Protein AF-A0A3D1R891-F1 (afdb_monomer_lite)

pLDDT: mean 90.17, std 15.43, range [28.42, 98.81]

Sequence (325 aa):
MQDAIALALAATLLTGAPARTARSGSVEAAETWLASLCQTYSTDPEIPWALGHGIETLGPKLRASDGRLAIDVMVSDFVERKGVGAQALFRFPPKRANIPVDPHSNHTVMKLLRSQVPTMRSFETKDGPLALAQLVDSVKRDFRFAPSDDFWREHAWTLLALASSTREDEASWQNRFGETVDLAQVLDATVAHLSDQHRFLETALADGVALVPKRKQFIWSHPCGGLHLVQAAFAWMDQPRFRERHLAEAKKQVEVLFYRLDIETRAYDQALDAAPEYALQLNVQRLKFYGHWLETAMNLQGLGLWEPTPERLASIAKARELIAK

Structure (mmCIF, N/CA/C/O backbone):
data_AF-A0A3D1R891-F1
#
_entry.id   AF-A0A3D1R891-F1
#
loop_
_atom_site.group_PDB
_atom_site.id
_atom_site.type_symbol
_atom_site.label_atom_id
_atom_site.label_alt_id
_atom_site.label_comp_id
_atom_site.label_asym_id
_atom_site.label_entity_id
_atom_site.label_seq_id
_atom_site.pdbx_PDB_ins_code
_atom_site.Cartn_x
_atom_site.Cartn_y
_atom_site.Cartn_z
_atom_site.occupancy
_atom_site.B_iso_or_equiv
_atom_site.auth_seq_id
_atom_site.auth_comp_id
_atom_site.auth_asym_id
_atom_site.auth_atom_id
_atom_site.pdbx_PDB_model_num
ATOM 1 N N . MET A 1 1 ? -6.737 -2.889 -6.426 1.00 40.66 1 MET A N 1
ATOM 2 C CA . MET A 1 1 ? -7.020 -3.511 -7.756 1.00 40.66 1 MET A CA 1
ATOM 3 C C . MET A 1 1 ? -6.411 -4.919 -7.955 1.00 40.66 1 MET A C 1
ATOM 5 O O . MET A 1 1 ? -7.018 -5.718 -8.658 1.00 40.66 1 MET A O 1
ATOM 9 N N . GLN A 1 2 ? -5.272 -5.282 -7.330 1.00 36.12 2 GLN A N 1
ATOM 10 C CA . GLN A 1 2 ? -4.578 -6.586 -7.521 1.00 36.12 2 GLN A CA 1
ATOM 11 C C . GLN A 1 2 ? -5.364 -7.859 -7.175 1.00 36.12 2 GLN A C 1
ATOM 13 O O . GLN A 1 2 ? -5.028 -8.967 -7.594 1.00 36.12 2 GLN A O 1
ATOM 18 N N . ASP A 1 3 ? -6.423 -7.680 -6.419 1.00 42.34 3 ASP A N 1
ATOM 19 C CA . ASP A 1 3 ? -7.062 -8.736 -5.663 1.00 42.34 3 ASP A CA 1
ATOM 20 C C . ASP A 1 3 ? -8.516 -8.896 -6.086 1.00 42.34 3 ASP A C 1
ATOM 22 O O . ASP A 1 3 ? -8.990 -10.015 -6.161 1.00 42.34 3 ASP A O 1
ATOM 26 N N . ALA A 1 4 ? -9.163 -7.820 -6.549 1.00 36.28 4 ALA A N 1
ATOM 27 C CA . ALA A 1 4 ? -10.379 -7.890 -7.363 1.00 36.28 4 ALA A CA 1
ATOM 28 C C . ALA A 1 4 ? -10.125 -8.588 -8.717 1.00 36.28 4 ALA A C 1
ATOM 30 O O . ALA A 1 4 ? -10.992 -9.291 -9.222 1.00 36.28 4 ALA A O 1
ATOM 31 N N . ILE A 1 5 ? -8.910 -8.466 -9.264 1.00 39.03 5 ILE A N 1
ATOM 32 C CA . ILE A 1 5 ? -8.455 -9.187 -10.463 1.00 39.03 5 ILE A CA 1
ATOM 33 C C . ILE A 1 5 ? -8.110 -10.651 -10.141 1.00 39.03 5 ILE A C 1
ATOM 35 O O . ILE A 1 5 ? -8.459 -11.549 -10.906 1.00 39.03 5 ILE A O 1
ATOM 39 N N . ALA A 1 6 ? -7.472 -10.922 -8.994 1.00 39.34 6 ALA A N 1
ATOM 40 C CA . ALA A 1 6 ? -7.284 -12.293 -8.514 1.00 39.34 6 ALA A CA 1
ATOM 41 C C . ALA A 1 6 ? -8.628 -12.962 -8.172 1.00 39.34 6 ALA A C 1
ATOM 43 O O . ALA A 1 6 ? -8.766 -14.158 -8.399 1.00 39.34 6 ALA A O 1
ATOM 44 N N . LEU A 1 7 ? -9.622 -12.199 -7.703 1.00 39.84 7 LEU A N 1
ATOM 45 C CA . LEU A 1 7 ? -10.996 -12.652 -7.488 1.00 39.84 7 LEU A CA 1
ATOM 46 C C . LEU A 1 7 ? -11.707 -12.931 -8.808 1.00 39.84 7 LEU A C 1
ATOM 48 O O . LEU A 1 7 ? -12.349 -13.967 -8.941 1.00 39.84 7 LEU A O 1
ATOM 52 N N . ALA A 1 8 ? -11.531 -12.053 -9.798 1.00 39.75 8 ALA A N 1
ATOM 53 C CA . ALA A 1 8 ? -12.065 -12.262 -11.130 1.00 39.75 8 ALA A CA 1
ATOM 54 C C . ALA A 1 8 ? -11.533 -13.543 -11.763 1.00 39.75 8 ALA A C 1
ATOM 56 O O . ALA A 1 8 ? -12.317 -14.334 -12.267 1.00 39.75 8 ALA A O 1
ATOM 57 N N . LEU A 1 9 ? -10.227 -13.792 -11.670 1.00 38.47 9 LEU A N 1
ATOM 58 C CA . LEU A 1 9 ? -9.596 -14.994 -12.214 1.00 38.47 9 LEU A CA 1
ATOM 59 C C . LEU A 1 9 ? -9.851 -16.250 -11.369 1.00 38.47 9 LEU A C 1
ATOM 61 O O . LEU A 1 9 ? -10.065 -17.315 -11.943 1.00 38.47 9 LEU A O 1
ATOM 65 N N . ALA A 1 10 ? -9.892 -16.152 -10.035 1.00 38.41 10 ALA A N 1
ATOM 66 C CA . ALA A 1 10 ? -10.271 -17.267 -9.165 1.00 38.41 10 ALA A CA 1
ATOM 67 C C . ALA A 1 10 ? -11.724 -17.695 -9.406 1.00 38.41 10 ALA A C 1
ATOM 69 O O . ALA A 1 10 ? -12.000 -18.888 -9.460 1.00 38.41 10 ALA A O 1
ATOM 70 N N . ALA A 1 11 ? -12.638 -16.752 -9.634 1.00 35.69 11 ALA A N 1
ATOM 71 C CA . ALA A 1 11 ? -14.018 -17.061 -9.976 1.00 35.69 11 ALA A CA 1
ATOM 72 C C . ALA A 1 11 ? -14.168 -17.655 -11.386 1.00 35.69 11 ALA A C 1
ATOM 74 O O . ALA A 1 11 ? -14.936 -18.600 -11.550 1.00 35.69 11 ALA A O 1
ATOM 75 N N . THR A 1 12 ? -13.402 -17.214 -12.395 1.00 36.94 12 THR A N 1
ATOM 76 C CA . THR A 1 12 ? -13.380 -17.894 -13.709 1.00 36.94 12 THR A CA 1
ATOM 77 C C . THR A 1 12 ? -12.837 -19.324 -13.598 1.00 36.94 12 THR A C 1
ATOM 79 O O . THR A 1 12 ? -13.355 -20.231 -14.243 1.00 36.94 12 THR A O 1
ATOM 82 N N . LEU A 1 13 ? -11.830 -19.546 -12.744 1.00 35.31 13 LEU A N 1
ATOM 83 C CA . LEU A 1 13 ? -11.245 -20.868 -12.488 1.00 35.31 13 LEU A CA 1
ATOM 84 C C . LEU A 1 13 ? -12.161 -21.783 -11.652 1.00 35.31 13 LEU A C 1
ATOM 86 O O . LEU A 1 13 ? -12.137 -22.994 -11.848 1.00 35.31 13 LEU A O 1
ATOM 90 N N . LEU A 1 14 ? -12.982 -21.226 -10.752 1.00 33.38 14 LEU A N 1
ATOM 91 C CA . LEU A 1 14 ? -13.905 -21.976 -9.884 1.00 33.38 14 LEU A CA 1
ATOM 92 C C . LEU A 1 14 ? -15.274 -22.248 -10.528 1.00 33.38 14 LEU A C 1
ATOM 94 O O . LEU A 1 14 ? -15.913 -23.240 -10.189 1.00 33.38 14 LEU A O 1
ATOM 98 N N . THR A 1 15 ? -15.735 -21.403 -11.455 1.00 34.66 15 THR A N 1
ATOM 99 C CA . THR A 1 15 ? -17.059 -21.550 -12.098 1.00 34.66 15 THR A CA 1
ATOM 100 C C . THR A 1 15 ? -17.041 -22.400 -13.369 1.00 34.66 15 THR A C 1
ATOM 102 O O . THR A 1 15 ? -18.101 -22.666 -13.934 1.00 34.66 15 THR A O 1
ATOM 105 N N . GLY A 1 16 ? -15.863 -22.821 -13.850 1.00 28.42 16 GLY A N 1
ATOM 106 C CA . GLY A 1 16 ? -15.737 -23.575 -15.104 1.00 28.42 16 GLY A CA 1
ATOM 107 C C . GLY A 1 16 ? -16.254 -22.810 -16.329 1.00 28.42 16 GLY A C 1
ATOM 108 O O . GLY A 1 16 ? -16.501 -23.413 -17.375 1.00 28.42 16 GLY A O 1
ATOM 109 N N . ALA A 1 17 ? -16.443 -21.491 -16.210 1.00 34.78 17 ALA A N 1
ATOM 110 C CA . ALA A 1 17 ? -16.888 -20.663 -17.312 1.00 34.78 17 ALA A CA 1
ATOM 111 C C . ALA A 1 17 ? -15.802 -20.689 -18.398 1.00 34.78 17 ALA A C 1
ATOM 113 O O . ALA A 1 17 ? -14.635 -20.420 -18.095 1.00 34.78 17 ALA A O 1
ATOM 114 N N . PRO A 1 18 ? -16.140 -21.019 -19.659 1.00 35.53 18 PRO A N 1
ATOM 115 C CA . PRO A 1 18 ? -15.151 -21.056 -20.719 1.00 35.53 18 PRO A CA 1
ATOM 116 C C . PRO A 1 18 ? -14.498 -19.682 -20.802 1.00 35.53 18 PRO A C 1
ATOM 118 O O . PRO A 1 18 ? -15.196 -18.671 -20.934 1.00 35.53 18 PRO A O 1
ATOM 121 N N . ALA A 1 19 ? -13.166 -19.654 -20.714 1.00 39.09 19 ALA A N 1
ATOM 122 C CA . ALA A 1 19 ? -12.374 -18.483 -21.038 1.00 39.09 19 ALA A CA 1
ATOM 123 C C . ALA A 1 19 ? -12.770 -18.064 -22.456 1.00 39.09 19 ALA A C 1
ATOM 125 O O . ALA A 1 19 ? -12.339 -18.661 -23.444 1.00 39.09 19 ALA A O 1
ATOM 126 N N . ARG A 1 20 ? -13.682 -17.092 -22.571 1.00 42.94 20 ARG A N 1
ATOM 127 C CA . ARG A 1 20 ? -14.000 -16.492 -23.859 1.00 42.94 20 ARG A CA 1
ATOM 128 C C . ARG A 1 20 ? -12.688 -15.901 -24.334 1.00 42.94 20 ARG A C 1
ATOM 130 O O . ARG A 1 20 ? -12.154 -15.013 -23.680 1.00 42.94 20 ARG A O 1
ATOM 137 N N . THR A 1 21 ? -12.175 -16.443 -25.435 1.00 41.31 21 THR A N 1
ATOM 138 C CA . THR A 1 21 ? -11.049 -15.892 -26.187 1.00 41.31 21 THR A CA 1
ATOM 139 C C . THR A 1 21 ? -11.176 -14.378 -26.174 1.00 41.31 21 THR A C 1
ATOM 141 O O . THR A 1 21 ? -12.184 -13.864 -26.676 1.00 41.31 21 THR A O 1
ATOM 144 N N . ALA A 1 22 ? -10.212 -13.687 -25.564 1.00 41.53 22 ALA A N 1
ATOM 145 C CA . ALA A 1 22 ? -10.096 -12.248 -25.687 1.00 41.53 22 ALA A CA 1
ATOM 146 C C . ALA A 1 22 ? -10.021 -11.962 -27.189 1.00 41.53 22 ALA A C 1
ATOM 148 O O . ALA A 1 22 ? -9.016 -12.223 -27.848 1.00 41.53 22 ALA A O 1
ATOM 149 N N . ARG A 1 23 ? -11.152 -11.549 -27.770 1.00 48.66 23 ARG A N 1
ATOM 150 C CA . ARG A 1 23 ? -11.156 -10.986 -29.115 1.00 48.66 23 ARG A CA 1
ATOM 151 C C . ARG A 1 23 ? -10.229 -9.785 -29.040 1.00 48.66 23 ARG A C 1
ATOM 153 O O . ARG A 1 23 ? -10.287 -9.056 -28.057 1.00 48.66 23 ARG A O 1
ATOM 160 N N . SER A 1 24 ? -9.402 -9.618 -30.063 1.00 46.09 24 SER A N 1
ATOM 161 C CA . SER A 1 24 ? -8.498 -8.494 -30.311 1.00 46.09 24 SER A CA 1
ATOM 162 C C . SER A 1 24 ? -9.217 -7.133 -30.231 1.00 46.09 24 SER A C 1
ATOM 164 O O . SER A 1 24 ? -9.514 -6.513 -31.252 1.00 46.09 24 SER A O 1
ATOM 166 N N . GLY A 1 25 ? -9.582 -6.711 -29.026 1.00 56.31 25 GLY A N 1
ATOM 167 C CA . GLY A 1 25 ? -10.218 -5.440 -28.724 1.00 56.31 25 GLY A CA 1
ATOM 168 C C . GLY A 1 25 ? -9.164 -4.381 -28.434 1.00 56.31 25 GLY A C 1
ATOM 169 O O . GLY A 1 25 ? -8.035 -4.696 -28.065 1.00 56.31 25 GLY A O 1
ATOM 170 N N . SER A 1 26 ? -9.531 -3.117 -28.618 1.00 79.25 26 SER A N 1
ATOM 171 C CA . SER A 1 26 ? -8.728 -1.979 -28.172 1.00 79.25 26 SER A CA 1
ATOM 172 C C . SER A 1 26 ? -8.417 -2.072 -26.668 1.00 79.25 26 SER A C 1
ATOM 174 O O . SER A 1 26 ? -9.134 -2.741 -25.921 1.00 79.25 26 SER A O 1
ATOM 176 N N . VAL A 1 27 ? -7.390 -1.346 -26.206 1.00 77.56 27 VAL A N 1
ATOM 177 C CA . VAL A 1 27 ? -7.089 -1.166 -24.767 1.00 77.56 27 VAL A CA 1
ATOM 178 C C . VAL A 1 27 ? -8.353 -0.801 -23.982 1.00 77.56 27 VAL A C 1
ATOM 180 O O . VAL A 1 27 ? -8.615 -1.370 -22.931 1.00 77.56 27 VAL A O 1
ATOM 183 N N . GLU A 1 28 ? -9.192 0.065 -24.547 1.00 80.12 28 GLU A N 1
ATOM 184 C CA . GLU A 1 28 ? -10.475 0.480 -23.973 1.00 80.12 28 GLU A CA 1
ATOM 185 C C . GLU A 1 28 ? -11.450 -0.690 -23.735 1.00 80.12 28 GLU A C 1
ATOM 187 O O . GLU A 1 28 ? -12.119 -0.749 -22.702 1.00 80.12 28 GLU A O 1
ATOM 192 N N . ALA A 1 29 ? -11.523 -1.656 -24.657 1.00 81.75 29 ALA A N 1
ATOM 193 C CA . ALA A 1 29 ? -12.385 -2.826 -24.501 1.00 81.75 29 ALA A CA 1
ATOM 194 C C . ALA A 1 29 ? -11.886 -3.751 -23.380 1.00 81.75 29 ALA A C 1
ATOM 196 O O . ALA A 1 29 ? -12.689 -4.256 -22.591 1.00 81.75 29 ALA A O 1
ATOM 197 N N . ALA A 1 30 ? -10.568 -3.945 -23.284 1.00 81.50 30 ALA A N 1
ATOM 198 C CA . ALA A 1 30 ? -9.955 -4.714 -22.206 1.00 81.50 30 ALA A CA 1
ATOM 199 C C . ALA A 1 30 ? -10.143 -4.026 -20.845 1.00 81.50 30 ALA A C 1
ATOM 201 O O . ALA A 1 30 ? -10.527 -4.680 -19.878 1.00 81.50 30 ALA A O 1
ATOM 202 N N . GLU A 1 31 ? -9.958 -2.706 -20.779 1.00 80.56 31 GLU A N 1
ATOM 203 C CA . GLU A 1 31 ? -10.209 -1.908 -19.575 1.00 80.56 31 GLU A CA 1
ATOM 204 C C . GLU A 1 31 ? -11.671 -1.992 -19.136 1.00 80.56 31 GLU A C 1
ATOM 206 O O . GLU A 1 31 ? -11.944 -2.244 -17.964 1.00 80.56 31 GLU A O 1
ATOM 211 N N . THR A 1 32 ? -12.615 -1.865 -20.073 1.00 83.25 32 THR A N 1
ATOM 212 C CA . THR A 1 32 ? -14.054 -2.005 -19.797 1.00 83.25 32 THR A CA 1
ATOM 213 C C . THR A 1 32 ? -14.378 -3.390 -19.240 1.00 83.25 32 THR A C 1
ATOM 215 O O . THR A 1 32 ? -15.115 -3.526 -18.260 1.00 83.25 32 THR A O 1
ATOM 218 N N . TRP A 1 33 ? -13.806 -4.440 -19.831 1.00 84.81 33 TRP A N 1
ATOM 219 C CA . TRP A 1 33 ? -14.005 -5.805 -19.361 1.00 84.81 33 TRP A CA 1
ATOM 220 C C . TRP A 1 33 ? -13.400 -6.030 -17.969 1.00 84.81 33 TRP A C 1
ATOM 222 O O . TRP A 1 33 ? -14.102 -6.512 -17.078 1.00 84.81 33 TRP A O 1
ATOM 232 N N . LEU A 1 34 ? -12.151 -5.616 -17.737 1.00 81.69 34 LEU A N 1
ATOM 233 C CA . LEU A 1 34 ? -11.503 -5.691 -16.423 1.00 81.69 34 LEU A CA 1
ATOM 234 C C . LEU A 1 34 ? -12.274 -4.898 -15.363 1.00 81.69 34 LEU A C 1
ATOM 236 O O . LEU A 1 34 ? -12.462 -5.390 -14.252 1.00 81.69 34 LEU A O 1
ATOM 240 N N . ALA A 1 35 ? -12.779 -3.711 -15.704 1.00 82.94 35 ALA A N 1
ATOM 241 C CA . ALA A 1 35 ? -13.625 -2.919 -14.820 1.00 82.94 35 ALA A CA 1
ATOM 242 C C . ALA A 1 35 ? -14.913 -3.669 -14.452 1.00 82.94 35 ALA A C 1
ATOM 244 O O . ALA A 1 35 ? -15.274 -3.714 -13.276 1.00 82.94 35 ALA A O 1
ATOM 245 N N . SER A 1 36 ? -15.566 -4.325 -15.420 1.00 86.06 36 SER A N 1
ATOM 246 C CA . SER A 1 36 ? -16.777 -5.120 -15.165 1.00 86.06 36 SER A CA 1
ATOM 247 C C . SER A 1 36 ? -16.517 -6.314 -14.241 1.00 86.06 36 SER A C 1
ATOM 249 O O . SER A 1 36 ? -17.325 -6.609 -13.357 1.00 86.06 36 SER A O 1
ATOM 251 N N . LEU A 1 37 ? -15.361 -6.967 -14.393 1.00 84.94 37 LEU A N 1
ATOM 252 C CA . LEU A 1 37 ? -14.931 -8.050 -13.518 1.00 84.94 37 LEU A CA 1
ATOM 253 C C . LEU A 1 37 ? -14.674 -7.525 -12.104 1.00 84.94 37 LEU A C 1
ATOM 255 O O . LEU A 1 37 ? -15.241 -8.044 -11.145 1.00 84.94 37 LEU A O 1
ATOM 259 N N . CYS A 1 38 ? -13.884 -6.457 -11.973 1.00 84.44 38 CYS A N 1
ATOM 260 C CA . CYS A 1 38 ? -13.636 -5.809 -10.691 1.00 84.44 38 CYS A CA 1
ATOM 261 C C . CYS A 1 38 ? -14.948 -5.416 -10.008 1.00 84.44 38 CYS A C 1
ATOM 263 O O . CYS A 1 38 ? -15.118 -5.710 -8.830 1.00 84.44 38 CYS A O 1
ATOM 265 N N . GLN A 1 39 ? -15.899 -4.817 -10.725 1.00 85.88 39 GLN A N 1
ATOM 266 C CA . GLN A 1 39 ? -17.198 -4.441 -10.169 1.00 85.88 39 GLN A CA 1
ATOM 267 C C . GLN A 1 39 ? -18.011 -5.658 -9.721 1.00 85.88 39 GLN A C 1
ATOM 269 O O . GLN A 1 39 ? -18.539 -5.660 -8.615 1.00 85.88 39 GLN A O 1
ATOM 274 N N . THR A 1 40 ? -18.087 -6.703 -10.544 1.00 86.75 40 THR A N 1
ATOM 275 C CA . THR A 1 40 ? -18.846 -7.919 -10.215 1.00 86.75 40 THR A CA 1
ATOM 276 C C . THR A 1 40 ? -18.307 -8.559 -8.940 1.00 86.75 40 THR A C 1
ATOM 278 O O . THR A 1 40 ? -19.052 -8.823 -8.001 1.00 86.75 40 THR A O 1
ATOM 281 N N . TYR A 1 41 ? -16.993 -8.750 -8.873 1.00 86.56 41 TYR A N 1
ATOM 282 C CA . TYR A 1 41 ? -16.370 -9.533 -7.813 1.00 86.56 41 TYR A CA 1
ATOM 283 C C . TYR A 1 41 ? -16.058 -8.729 -6.549 1.00 86.56 41 TYR A C 1
ATOM 285 O O . TYR A 1 41 ? -15.998 -9.290 -5.461 1.00 86.56 41 TYR A O 1
ATOM 293 N N . SER A 1 42 ? -15.928 -7.406 -6.641 1.00 92.12 42 SER A N 1
ATOM 294 C CA . SER A 1 42 ? -15.714 -6.552 -5.464 1.00 92.12 42 SER A CA 1
ATOM 295 C C . SER A 1 42 ? -16.991 -6.195 -4.699 1.00 92.12 42 SER A C 1
ATOM 297 O O . SER A 1 42 ? -16.949 -5.325 -3.833 1.00 92.12 42 SER A O 1
ATOM 299 N N . THR A 1 43 ? -18.115 -6.852 -4.998 1.00 94.75 43 THR A N 1
ATOM 300 C CA . THR A 1 43 ? -19.398 -6.641 -4.307 1.00 94.75 43 THR A CA 1
ATOM 301 C C . THR A 1 43 ? -19.866 -7.856 -3.509 1.00 94.75 43 THR A C 1
ATOM 303 O O . THR A 1 43 ? -20.902 -7.776 -2.861 1.00 94.75 43 THR A O 1
ATOM 306 N N . ASP A 1 44 ? -19.121 -8.961 -3.494 1.00 94.38 44 ASP A N 1
ATOM 307 C CA . ASP A 1 44 ? -19.497 -10.153 -2.728 1.00 94.38 44 ASP A CA 1
ATOM 308 C C . ASP A 1 44 ? -19.359 -9.912 -1.205 1.00 94.38 44 ASP A C 1
ATOM 310 O O . ASP A 1 44 ? -18.237 -9.704 -0.727 1.00 94.38 44 ASP A O 1
ATOM 314 N N . PRO A 1 45 ? -20.462 -9.934 -0.424 1.00 95.75 45 PRO A N 1
ATOM 315 C CA . PRO A 1 45 ? -20.418 -9.686 1.014 1.00 95.75 45 PRO A CA 1
ATOM 316 C C . PRO A 1 45 ? -19.673 -10.770 1.801 1.00 95.75 45 PRO A C 1
ATOM 318 O O . PRO A 1 45 ? -19.242 -10.511 2.924 1.00 95.75 45 PRO A O 1
ATOM 321 N N . GLU A 1 46 ? -19.483 -11.962 1.233 1.00 93.56 46 GLU A N 1
ATOM 322 C CA . GLU A 1 46 ? -18.762 -13.053 1.891 1.00 93.56 46 GLU A CA 1
ATOM 323 C C . GLU A 1 46 ? -17.239 -12.905 1.767 1.00 93.56 46 GLU A C 1
ATOM 325 O O . GLU A 1 46 ? -16.492 -13.579 2.480 1.00 93.56 46 GLU A O 1
ATOM 330 N N . ILE A 1 47 ? -16.762 -11.997 0.906 1.00 91.56 47 ILE A N 1
ATOM 331 C CA . ILE A 1 47 ? -15.342 -11.808 0.597 1.00 91.56 47 ILE A CA 1
ATOM 332 C C . ILE A 1 47 ? -14.911 -10.376 0.972 1.00 91.56 47 ILE A C 1
ATOM 334 O O . ILE A 1 47 ? -14.703 -9.521 0.104 1.00 91.56 47 ILE A O 1
ATOM 338 N N . PRO A 1 48 ? -14.709 -10.076 2.270 1.00 91.56 48 PRO A N 1
ATOM 339 C CA . PRO A 1 48 ? -14.442 -8.714 2.750 1.00 91.56 48 PRO A CA 1
ATOM 340 C C . PRO A 1 48 ? -13.160 -8.118 2.177 1.00 91.56 48 PRO A C 1
ATOM 342 O O . PRO A 1 48 ? -13.076 -6.920 1.922 1.00 91.56 48 PRO A O 1
ATOM 345 N N . TRP A 1 49 ? -12.159 -8.950 1.909 1.00 88.81 49 TRP A N 1
ATOM 346 C CA . TRP A 1 49 ? -10.946 -8.505 1.246 1.00 88.81 49 TRP A CA 1
ATOM 347 C C . TRP A 1 49 ? -11.224 -7.919 -0.149 1.00 88.81 49 TRP A C 1
ATOM 349 O O . TRP A 1 49 ? -10.660 -6.876 -0.501 1.00 88.81 49 TRP A O 1
ATOM 359 N N . ALA A 1 50 ? -12.127 -8.541 -0.916 1.00 90.25 50 ALA A N 1
ATOM 360 C CA . ALA A 1 50 ? -12.540 -8.056 -2.229 1.00 90.25 50 ALA A CA 1
ATOM 361 C C . ALA A 1 50 ? -13.381 -6.785 -2.123 1.00 90.25 50 ALA A C 1
ATOM 363 O O . ALA A 1 50 ? -13.114 -5.837 -2.863 1.00 90.25 50 ALA A O 1
ATOM 364 N N . LEU A 1 51 ? -14.309 -6.730 -1.159 1.00 93.69 51 LEU A N 1
ATOM 365 C CA . LEU A 1 51 ? -15.053 -5.510 -0.829 1.00 93.69 51 LEU A CA 1
ATOM 366 C C . LEU A 1 51 ? -14.100 -4.346 -0.558 1.00 93.69 51 LEU A C 1
ATOM 368 O O . LEU A 1 51 ? -14.267 -3.271 -1.126 1.00 93.69 51 LEU A O 1
ATOM 372 N N . GLY A 1 52 ? -13.048 -4.569 0.235 1.00 91.75 52 GLY A N 1
ATOM 373 C CA . GLY A 1 52 ? -12.057 -3.541 0.547 1.00 91.75 52 GLY A CA 1
ATOM 374 C C . GLY A 1 52 ? -11.353 -2.997 -0.695 1.00 91.75 52 GLY A C 1
ATOM 375 O O . GLY A 1 52 ? -11.115 -1.798 -0.795 1.00 91.75 52 GLY A O 1
ATOM 376 N N . HIS A 1 53 ? -11.027 -3.863 -1.660 1.00 87.06 53 HIS A N 1
ATOM 377 C CA . HIS A 1 53 ? -10.474 -3.424 -2.950 1.00 87.06 53 HIS A CA 1
ATOM 378 C C . HIS A 1 53 ? -11.504 -2.687 -3.809 1.00 87.06 53 HIS A C 1
ATOM 380 O O . HIS A 1 53 ? -11.146 -1.735 -4.504 1.00 87.06 53 HIS A O 1
ATOM 386 N N . GLY A 1 54 ? -12.769 -3.101 -3.750 1.00 91.62 54 GLY A N 1
ATOM 387 C CA . GLY A 1 54 ? -13.882 -2.393 -4.372 1.00 91.62 54 GLY A CA 1
ATOM 388 C C . GLY A 1 54 ? -14.040 -0.985 -3.822 1.00 91.62 54 GLY A C 1
ATOM 389 O O . GLY A 1 54 ? -14.134 -0.046 -4.597 1.00 91.62 54 GLY A O 1
ATOM 390 N N . ILE A 1 55 ? -14.009 -0.821 -2.501 1.00 93.25 55 ILE A N 1
ATOM 391 C CA . ILE A 1 55 ? -14.129 0.478 -1.828 1.00 93.25 55 ILE A CA 1
ATOM 392 C C . ILE A 1 55 ? -12.980 1.410 -2.211 1.00 93.25 55 ILE A C 1
ATOM 394 O O . ILE A 1 55 ? -13.222 2.569 -2.530 1.00 93.25 55 ILE A O 1
ATOM 398 N N . GLU A 1 56 ? -11.748 0.904 -2.249 1.00 87.56 56 GLU A N 1
ATOM 399 C CA . GLU A 1 56 ? -10.587 1.699 -2.666 1.00 87.56 56 GLU A CA 1
ATOM 400 C C . GLU A 1 56 ? -10.683 2.145 -4.137 1.00 87.56 56 GLU A C 1
ATOM 402 O O . GLU A 1 56 ? -10.226 3.228 -4.488 1.00 87.56 56 GLU A O 1
ATOM 407 N N . THR A 1 57 ? -11.312 1.335 -4.996 1.00 84.75 57 THR A N 1
ATOM 408 C CA . THR A 1 57 ? -11.407 1.602 -6.443 1.00 84.75 57 THR A CA 1
ATOM 409 C C . THR A 1 57 ? -12.646 2.426 -6.823 1.00 84.75 57 THR A C 1
ATOM 411 O O . THR A 1 57 ? -12.574 3.313 -7.666 1.00 84.75 57 THR A O 1
ATOM 414 N N . LEU A 1 58 ? -13.800 2.116 -6.229 1.00 89.25 58 LEU A N 1
ATOM 415 C CA . LEU A 1 58 ? -15.131 2.635 -6.581 1.00 89.25 58 LEU A CA 1
ATOM 416 C C . LEU A 1 58 ? -15.671 3.620 -5.527 1.00 89.25 58 LEU A C 1
ATOM 418 O O . LEU A 1 58 ? -16.736 4.214 -5.706 1.00 89.25 58 LEU A O 1
ATOM 422 N N . GLY A 1 59 ? -14.933 3.809 -4.433 1.00 90.56 59 GLY A N 1
ATOM 423 C CA . GLY A 1 59 ? -15.226 4.747 -3.360 1.00 90.56 59 GLY A CA 1
ATOM 424 C C . GLY A 1 59 ? -16.074 4.171 -2.215 1.00 90.56 59 GLY A C 1
ATOM 425 O O . GLY A 1 59 ? -16.664 3.090 -2.312 1.00 90.56 59 GLY A O 1
ATOM 426 N N . PRO A 1 60 ? -16.217 4.935 -1.114 1.00 94.06 60 PRO A N 1
ATOM 427 C CA . PRO A 1 60 ? -16.874 4.487 0.121 1.00 94.06 60 PRO A CA 1
ATOM 428 C C . PRO A 1 60 ? -18.394 4.287 -0.004 1.00 94.06 60 PRO A C 1
ATOM 430 O O . PRO A 1 60 ? -19.034 3.808 0.928 1.00 94.06 60 PRO A O 1
ATOM 433 N N . LYS A 1 61 ? -18.990 4.666 -1.142 1.00 95.94 61 LYS A N 1
ATOM 434 C CA . LYS A 1 61 ? -20.421 4.481 -1.436 1.00 95.94 61 LYS A CA 1
ATOM 435 C C . LYS A 1 61 ? -20.726 3.158 -2.145 1.00 95.94 61 LYS A C 1
ATOM 437 O O . LYS A 1 61 ? -21.893 2.912 -2.453 1.00 95.94 61 LYS A O 1
ATOM 442 N N . LEU A 1 62 ? -19.711 2.331 -2.417 1.00 95.56 62 LEU A N 1
ATOM 443 C CA . LEU A 1 62 ? -19.903 1.002 -2.989 1.00 95.56 62 LEU A CA 1
ATOM 444 C C . LEU A 1 62 ? -20.883 0.190 -2.133 1.00 95.56 62 LEU A C 1
ATOM 446 O O . LEU A 1 62 ? -20.808 0.191 -0.901 1.00 95.56 62 LEU A O 1
ATOM 450 N N . ARG A 1 63 ? -21.795 -0.516 -2.800 1.00 97.50 63 ARG A N 1
ATOM 451 C CA . ARG A 1 63 ? -22.723 -1.453 -2.168 1.00 97.50 63 ARG A CA 1
ATOM 452 C C . ARG A 1 63 ? -22.308 -2.882 -2.473 1.00 97.50 63 ARG A C 1
ATOM 454 O O . ARG A 1 63 ? -21.906 -3.167 -3.597 1.00 97.50 63 ARG A O 1
ATOM 461 N N . ALA A 1 64 ? -22.423 -3.749 -1.477 1.00 97.38 64 ALA A N 1
ATOM 462 C CA . ALA A 1 64 ? -22.335 -5.185 -1.679 1.00 97.38 64 ALA A CA 1
ATOM 463 C C . ALA A 1 64 ? -23.569 -5.695 -2.452 1.00 97.38 64 ALA A C 1
ATOM 465 O O . ALA A 1 64 ? -24.573 -4.987 -2.583 1.00 97.38 64 ALA A O 1
ATOM 466 N N . SER A 1 65 ? -23.505 -6.923 -2.962 1.00 96.75 65 SER A N 1
ATOM 467 C CA . SER A 1 65 ? -24.571 -7.550 -3.747 1.00 96.75 65 SER A CA 1
ATOM 468 C C . SER A 1 65 ? -25.857 -7.767 -2.938 1.00 96.75 65 SER A C 1
ATOM 470 O O . SER A 1 65 ? -26.939 -7.820 -3.518 1.00 96.75 65 SER A O 1
ATOM 472 N N . ASP A 1 66 ? -25.762 -7.796 -1.604 1.00 96.56 66 ASP A N 1
ATOM 473 C CA . ASP A 1 66 ? -26.899 -7.830 -0.671 1.00 96.56 66 ASP A CA 1
ATOM 474 C C . ASP A 1 66 ? -27.560 -6.451 -0.433 1.00 96.56 66 ASP A C 1
ATOM 476 O O . ASP A 1 66 ? -28.537 -6.336 0.307 1.00 96.56 66 ASP A O 1
ATOM 480 N N . GLY A 1 67 ? -27.036 -5.391 -1.057 1.00 97.44 67 GLY A N 1
ATOM 481 C CA . GLY A 1 67 ? -27.550 -4.024 -0.990 1.00 97.44 67 GLY A CA 1
ATOM 482 C C . GLY A 1 67 ? -27.000 -3.173 0.159 1.00 97.44 67 GLY A C 1
ATOM 483 O O . GLY A 1 67 ? -27.173 -1.945 0.122 1.00 97.44 67 GLY A O 1
ATOM 484 N N . ARG A 1 68 ? -26.308 -3.754 1.149 1.00 98.00 68 ARG A N 1
ATOM 485 C CA . ARG A 1 68 ? -25.648 -2.993 2.228 1.00 98.00 68 ARG A CA 1
ATOM 486 C C . ARG A 1 68 ? -24.464 -2.192 1.680 1.00 98.00 68 ARG A C 1
ATOM 488 O O . ARG A 1 68 ? -23.933 -2.488 0.611 1.00 98.00 68 ARG A O 1
ATOM 495 N N . LEU A 1 69 ? -24.038 -1.147 2.393 1.00 97.88 69 LEU A N 1
ATOM 496 C CA . LEU A 1 69 ? -22.777 -0.477 2.057 1.00 97.88 69 LEU A CA 1
ATOM 497 C C . LEU A 1 69 ? -21.619 -1.442 2.318 1.00 97.88 69 LEU A C 1
ATOM 499 O O . LEU A 1 69 ? -21.551 -2.041 3.386 1.00 97.88 69 LEU A O 1
ATOM 503 N N . ALA A 1 70 ? -20.686 -1.553 1.374 1.00 97.38 70 ALA A N 1
ATOM 504 C CA . ALA A 1 70 ? -19.550 -2.465 1.481 1.00 97.38 70 ALA A CA 1
ATOM 505 C C . ALA A 1 70 ? -18.703 -2.186 2.737 1.00 97.38 70 ALA A C 1
ATOM 507 O O . ALA A 1 70 ? -18.263 -3.118 3.403 1.00 97.38 70 ALA A O 1
ATOM 508 N N . ILE A 1 71 ? -18.530 -0.907 3.103 1.00 97.44 71 ILE A N 1
ATOM 509 C CA . ILE A 1 71 ? -17.826 -0.511 4.335 1.00 97.44 71 ILE A CA 1
ATOM 510 C C . ILE A 1 71 ? -18.544 -1.005 5.598 1.00 97.44 71 ILE A C 1
ATOM 512 O O . ILE A 1 71 ? -17.879 -1.366 6.564 1.00 97.44 71 ILE A O 1
ATOM 516 N N . ASP A 1 72 ? -19.878 -1.058 5.580 1.00 98.25 72 ASP A N 1
ATOM 517 C CA . ASP A 1 72 ? -20.662 -1.555 6.710 1.00 98.25 72 ASP A CA 1
ATOM 518 C C . ASP A 1 72 ? -20.544 -3.076 6.782 1.00 98.25 72 ASP A C 1
ATOM 520 O O . ASP A 1 72 ? -20.234 -3.593 7.844 1.00 98.25 72 ASP A O 1
ATOM 524 N N . VAL A 1 73 ? -20.654 -3.789 5.652 1.00 97.62 73 VAL A N 1
ATOM 525 C CA . VAL A 1 73 ? -20.416 -5.245 5.599 1.00 97.62 73 VAL A CA 1
ATOM 526 C C . VAL A 1 73 ? -19.045 -5.596 6.173 1.00 97.62 73 VAL A C 1
ATOM 528 O O . VAL A 1 73 ? -18.941 -6.430 7.069 1.00 97.62 73 VAL A O 1
ATOM 531 N N . MET A 1 74 ? -17.987 -4.928 5.703 1.00 96.06 74 MET A N 1
ATOM 532 C CA . MET A 1 74 ? -16.626 -5.198 6.159 1.00 96.06 74 MET A CA 1
ATOM 533 C C . MET A 1 74 ? -16.481 -5.032 7.671 1.00 96.06 74 MET A C 1
ATOM 535 O O . MET A 1 74 ? -15.971 -5.934 8.331 1.00 96.06 74 MET A O 1
ATOM 539 N N . VAL A 1 75 ? -16.910 -3.895 8.226 1.00 97.44 75 VAL A N 1
ATOM 540 C CA . VAL A 1 75 ? -16.715 -3.618 9.653 1.00 97.44 75 VAL A CA 1
ATOM 541 C C . VAL A 1 75 ? -17.674 -4.445 10.504 1.00 97.44 75 VAL A C 1
ATOM 543 O O . VAL A 1 75 ? -17.221 -5.129 11.416 1.00 97.44 75 VAL A O 1
ATOM 546 N N . SER A 1 76 ? -18.972 -4.433 10.205 1.00 97.38 76 SER A N 1
ATOM 547 C CA . SER A 1 76 ? -20.003 -5.105 11.002 1.00 97.38 76 SER A CA 1
ATOM 548 C C . SER A 1 76 ? -19.812 -6.618 11.076 1.00 97.38 76 SER A C 1
ATOM 550 O O . SER A 1 76 ? -19.956 -7.197 12.157 1.00 97.38 76 SER A O 1
ATOM 552 N N . ASP A 1 77 ? -19.461 -7.256 9.956 1.00 96.62 77 ASP A N 1
ATOM 553 C CA . ASP A 1 77 ? -19.479 -8.716 9.861 1.00 96.62 77 ASP A CA 1
ATOM 554 C C . ASP A 1 77 ? -18.117 -9.340 10.202 1.00 96.62 77 ASP A C 1
ATOM 556 O O . ASP A 1 77 ? -18.070 -10.490 10.656 1.00 96.62 77 ASP A O 1
ATOM 560 N N . PHE A 1 78 ? -17.010 -8.607 10.014 1.00 96.75 78 PHE A N 1
ATOM 561 C CA . PHE A 1 78 ? -15.655 -9.172 10.079 1.00 96.75 78 PHE A CA 1
ATOM 562 C C . PHE A 1 78 ? -14.727 -8.559 11.126 1.00 96.75 78 PHE A C 1
ATOM 564 O O . PHE A 1 78 ? -13.657 -9.126 11.362 1.00 96.75 78 PHE A O 1
ATOM 571 N N . VAL A 1 79 ? -15.102 -7.460 11.787 1.00 97.31 79 VAL A N 1
ATOM 572 C CA . VAL A 1 79 ? -14.307 -6.965 12.915 1.00 97.31 79 VAL A CA 1
ATOM 573 C C . VAL A 1 79 ? -14.407 -7.919 14.108 1.00 97.31 79 VAL A C 1
ATOM 575 O O . VAL A 1 79 ? -15.466 -8.450 14.454 1.00 97.31 79 VAL A O 1
ATOM 578 N N . GLU A 1 80 ? -13.279 -8.130 14.773 1.00 96.62 80 GLU A N 1
ATOM 579 C CA . GLU A 1 80 ? -13.185 -8.890 16.007 1.00 96.62 80 GLU A CA 1
ATOM 580 C C . GLU A 1 80 ? -12.748 -7.992 17.155 1.00 96.62 80 GLU A C 1
ATOM 582 O O . GLU A 1 80 ? -11.717 -7.316 17.089 1.00 96.62 80 GLU A O 1
ATOM 587 N N . ARG A 1 81 ? -13.496 -8.058 18.256 1.00 96.62 81 ARG A N 1
ATOM 588 C CA . ARG A 1 81 ? -13.069 -7.535 19.546 1.00 96.62 81 ARG A CA 1
ATOM 589 C C . ARG A 1 81 ? -12.189 -8.562 20.262 1.00 96.62 81 ARG A C 1
ATOM 591 O O . ARG A 1 81 ? -12.615 -9.683 20.531 1.00 96.62 81 ARG A O 1
ATOM 598 N N . LYS A 1 82 ? -10.962 -8.176 20.613 1.00 94.88 82 LYS A N 1
ATOM 599 C CA . LYS A 1 82 ? -10.014 -8.978 21.400 1.00 94.88 82 LYS A CA 1
ATOM 600 C C . LYS A 1 82 ? -9.766 -8.325 22.757 1.00 94.88 82 LYS A C 1
ATOM 602 O O . LYS A 1 82 ? -9.285 -7.198 22.821 1.00 94.88 82 LYS A O 1
ATOM 607 N N . GLY A 1 83 ? -10.007 -9.062 23.840 1.00 91.25 83 GLY A N 1
ATOM 608 C CA . GLY A 1 83 ? -9.864 -8.568 25.216 1.00 91.25 83 GLY A CA 1
ATOM 609 C C . GLY A 1 83 ? -11.175 -8.030 25.799 1.00 91.25 83 GLY A C 1
ATOM 610 O O . GLY A 1 83 ? -12.225 -8.115 25.169 1.00 91.25 83 GLY A O 1
ATOM 611 N N . VAL A 1 84 ? -11.115 -7.496 27.023 1.00 84.94 84 VAL A N 1
ATOM 612 C CA . VAL A 1 84 ? -12.291 -7.051 27.793 1.00 84.94 84 VAL A CA 1
ATOM 613 C C . VAL A 1 84 ? -12.137 -5.615 28.297 1.00 84.94 84 VAL A C 1
ATOM 615 O O . VAL A 1 84 ? -11.025 -5.128 28.514 1.00 84.94 84 VAL A O 1
ATOM 618 N N . GLY A 1 85 ? -13.271 -4.938 28.497 1.00 86.62 85 GLY A N 1
ATOM 619 C CA . GLY A 1 85 ? -13.320 -3.579 29.043 1.00 86.6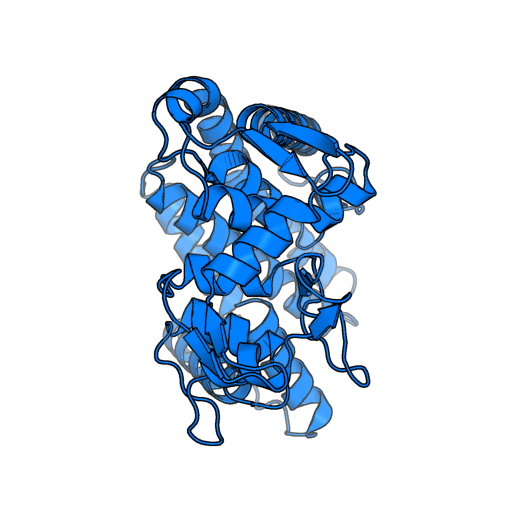2 85 GLY A CA 1
ATOM 620 C C . GLY A 1 85 ? -12.561 -2.557 28.190 1.00 86.62 85 GLY A C 1
ATOM 621 O O . GLY A 1 85 ? -12.540 -2.659 26.963 1.00 86.62 85 GLY A O 1
ATOM 622 N N . ALA A 1 86 ? -11.920 -1.593 28.856 1.00 82.81 86 ALA A N 1
ATOM 623 C CA . ALA A 1 86 ? -11.123 -0.535 28.226 1.00 82.81 86 ALA A CA 1
ATOM 624 C C . ALA A 1 86 ? -9.855 -1.056 27.516 1.00 82.81 86 ALA A C 1
ATOM 626 O O . ALA A 1 86 ? -9.266 -0.365 26.690 1.00 82.81 86 ALA A O 1
ATOM 627 N N . GLN A 1 87 ? -9.433 -2.291 27.808 1.00 86.94 87 GLN A N 1
ATOM 628 C CA . GLN A 1 87 ? -8.262 -2.907 27.181 1.00 86.94 87 GLN A CA 1
ATOM 629 C C . GLN A 1 87 ? -8.589 -3.685 25.901 1.00 86.94 87 GLN A C 1
ATOM 631 O O . GLN A 1 87 ? -7.687 -4.261 25.292 1.00 86.94 87 GLN A O 1
ATOM 636 N N . ALA A 1 88 ? -9.858 -3.702 25.485 1.00 94.00 88 ALA A N 1
ATOM 637 C CA . ALA A 1 88 ? -10.247 -4.328 24.234 1.00 94.00 88 ALA A CA 1
ATOM 638 C C . ALA A 1 88 ? -9.601 -3.620 23.031 1.00 94.00 88 ALA A C 1
ATOM 640 O O . ALA A 1 88 ? -9.486 -2.392 23.004 1.00 94.00 88 ALA A O 1
ATOM 641 N N . LEU A 1 89 ? -9.199 -4.424 22.050 1.00 96.88 89 LEU A N 1
ATOM 642 C CA . LEU A 1 89 ? -8.746 -3.992 20.734 1.00 96.88 89 LEU A CA 1
ATOM 643 C C . LEU A 1 89 ? -9.715 -4.503 19.678 1.00 96.88 89 LEU A C 1
ATOM 645 O O . LEU A 1 89 ? -10.208 -5.627 19.786 1.00 96.88 89 LEU A O 1
ATOM 649 N N . PHE A 1 90 ? -9.929 -3.709 18.642 1.00 97.69 90 PHE A N 1
ATOM 650 C CA . PHE A 1 90 ? -10.691 -4.094 17.466 1.00 97.69 90 PHE A CA 1
ATOM 651 C C . PHE A 1 90 ? -9.734 -4.340 16.309 1.00 97.69 90 PHE A C 1
ATOM 653 O O . PHE A 1 90 ? -8.868 -3.514 16.024 1.00 97.69 90 PHE A O 1
ATOM 660 N N . ARG A 1 91 ? -9.862 -5.495 15.663 1.00 96.88 91 ARG A N 1
ATOM 661 C CA . ARG A 1 91 ? -8.991 -5.892 14.555 1.00 96.88 91 ARG A CA 1
ATOM 662 C C . ARG A 1 91 ? -9.744 -6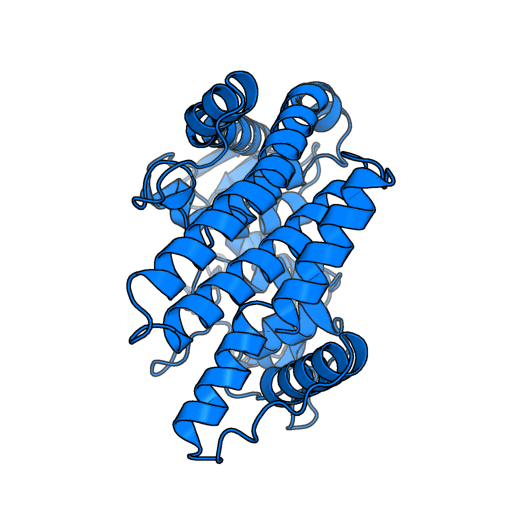.741 13.550 1.00 96.88 91 ARG A C 1
ATOM 664 O O . ARG A 1 91 ? -10.723 -7.392 13.899 1.00 96.88 91 ARG A O 1
ATOM 671 N N . PHE A 1 92 ? -9.230 -6.794 12.334 1.00 96.94 92 PHE A N 1
ATOM 672 C CA . PHE A 1 92 ? -9.671 -7.762 11.344 1.00 96.94 92 PHE A CA 1
ATOM 673 C C . PHE A 1 92 ? -8.752 -8.990 11.423 1.00 96.94 92 PHE A C 1
ATOM 675 O O . PHE A 1 92 ? -7.529 -8.834 11.484 1.00 96.94 92 PHE A O 1
ATOM 682 N N . PRO A 1 93 ? -9.292 -10.217 11.500 1.00 95.44 93 PRO A N 1
ATOM 683 C CA . PRO A 1 93 ? -8.463 -11.414 11.476 1.00 95.44 93 PRO A CA 1
ATOM 684 C C . PRO A 1 93 ? -7.820 -11.581 10.088 1.00 95.44 93 PRO A C 1
ATOM 686 O O . PRO A 1 93 ? -8.384 -11.127 9.096 1.00 95.44 93 PRO A O 1
ATOM 689 N N . PRO A 1 94 ? -6.694 -12.303 9.951 1.00 93.44 94 PRO A N 1
ATOM 690 C CA . PRO A 1 94 ? -6.142 -12.586 8.627 1.00 93.44 94 PRO A CA 1
ATOM 691 C C . PRO A 1 94 ? -7.085 -13.404 7.741 1.00 93.44 94 PRO A C 1
ATOM 693 O O . PRO A 1 94 ? -7.161 -13.202 6.527 1.00 93.44 94 PRO A O 1
ATOM 696 N N . LYS A 1 95 ? -7.817 -14.339 8.357 1.00 93.62 95 LYS A N 1
ATOM 697 C CA . LYS A 1 95 ? -8.767 -15.236 7.696 1.00 93.62 95 LYS A CA 1
ATOM 698 C C . LYS A 1 95 ? -9.937 -15.571 8.613 1.00 93.62 95 LYS A C 1
ATOM 700 O O . LYS A 1 95 ? -9.765 -15.633 9.829 1.00 93.62 95 LYS A O 1
ATOM 705 N N . ARG A 1 96 ? -11.081 -15.911 8.020 1.00 90.94 96 ARG A N 1
ATOM 706 C CA . ARG A 1 96 ? -12.236 -16.522 8.693 1.00 90.94 96 ARG A CA 1
ATOM 707 C C . ARG A 1 96 ? -12.756 -17.674 7.843 1.00 90.94 96 ARG A C 1
ATOM 709 O O . ARG A 1 96 ? -13.026 -17.476 6.670 1.00 90.94 96 ARG A O 1
ATOM 716 N N . ALA A 1 97 ? -12.856 -18.878 8.412 1.00 89.00 97 ALA A N 1
ATOM 717 C CA . ALA A 1 97 ? -13.283 -20.079 7.676 1.00 89.00 97 ALA A CA 1
ATOM 718 C C . ALA A 1 97 ? -12.545 -20.268 6.325 1.00 89.00 97 ALA A C 1
ATOM 720 O O . ALA A 1 97 ? -13.155 -20.566 5.307 1.00 89.00 97 ALA A O 1
ATOM 721 N N . ASN A 1 98 ? -11.219 -20.065 6.320 1.00 85.88 98 ASN A N 1
ATOM 722 C CA . ASN A 1 98 ? -10.334 -20.060 5.139 1.00 85.88 98 ASN A CA 1
ATOM 723 C C . ASN A 1 98 ? -10.532 -18.927 4.118 1.00 85.88 98 ASN A C 1
ATOM 725 O O . ASN A 1 98 ? -9.730 -18.827 3.189 1.00 85.88 98 ASN A O 1
ATOM 729 N N . ILE A 1 99 ? -11.492 -18.028 4.318 1.00 88.19 99 ILE A N 1
ATOM 730 C CA . ILE A 1 99 ? -11.670 -16.832 3.494 1.00 88.19 99 ILE A CA 1
ATOM 731 C C . ILE A 1 99 ? -10.705 -15.741 3.985 1.00 88.19 99 ILE A C 1
ATOM 733 O O . ILE A 1 99 ? -10.684 -15.458 5.188 1.00 88.19 99 ILE A O 1
ATOM 737 N N . PRO A 1 100 ? -9.885 -15.132 3.107 1.00 90.50 100 PRO A N 1
ATOM 738 C CA . PRO A 1 100 ? -9.068 -13.974 3.458 1.00 90.50 100 PRO A CA 1
ATOM 739 C C . PRO A 1 100 ? -9.928 -12.799 3.924 1.00 90.50 100 PRO A C 1
ATOM 741 O O . PRO A 1 100 ? -10.867 -12.399 3.237 1.00 90.50 100 PRO A O 1
ATOM 744 N N . VAL A 1 101 ? -9.572 -12.233 5.075 1.00 93.12 101 VAL A N 1
ATOM 745 C CA . VAL A 1 101 ? -10.215 -11.026 5.602 1.00 93.12 101 VAL A CA 1
ATOM 746 C C . VAL A 1 101 ? -9.217 -9.879 5.565 1.00 93.12 101 VAL A C 1
ATOM 748 O O . VAL A 1 101 ? -9.360 -8.981 4.740 1.00 93.12 101 VAL A O 1
ATOM 751 N N . ASP A 1 102 ? -8.151 -9.969 6.359 1.00 93.06 102 ASP A N 1
ATOM 752 C CA . ASP A 1 102 ? -7.073 -8.980 6.378 1.00 93.06 102 ASP A CA 1
ATOM 753 C C . ASP A 1 102 ? -5.702 -9.663 6.234 1.00 93.06 102 ASP A C 1
ATOM 755 O O . ASP A 1 102 ? -4.974 -9.821 7.212 1.00 93.06 102 ASP A O 1
ATOM 759 N N . PRO A 1 103 ? -5.343 -10.150 5.026 1.00 89.44 103 PRO A N 1
ATOM 760 C CA . PRO A 1 103 ? -4.160 -10.994 4.825 1.00 89.44 103 PRO A CA 1
ATOM 761 C C . PRO A 1 103 ? -2.838 -10.312 5.197 1.00 89.44 103 PRO A C 1
ATOM 763 O O . PRO A 1 103 ? -1.846 -11.008 5.391 1.00 89.44 103 PRO A O 1
ATOM 766 N N . HIS A 1 104 ? -2.848 -8.984 5.313 1.00 91.38 104 HIS A N 1
ATOM 767 C CA . HIS A 1 104 ? -1.758 -8.180 5.840 1.00 91.38 104 HIS A CA 1
ATOM 768 C C . HIS A 1 104 ? -2.259 -7.324 6.998 1.00 91.38 104 HIS A C 1
ATOM 770 O O . HIS A 1 104 ? -3.408 -6.874 6.998 1.00 91.38 104 HIS A O 1
ATOM 776 N N . SER A 1 105 ? -1.383 -7.069 7.966 1.00 92.56 105 SER A N 1
ATOM 777 C CA . SER A 1 105 ? -1.726 -6.346 9.189 1.00 92.56 105 SER A CA 1
ATOM 778 C C . SER A 1 105 ? -2.327 -4.968 8.900 1.00 92.56 105 SER A C 1
ATOM 780 O O . SER A 1 105 ? -1.665 -4.088 8.340 1.00 92.56 105 SER A O 1
ATOM 782 N N . ASN A 1 106 ? -3.566 -4.769 9.358 1.00 96.62 106 ASN A N 1
ATOM 783 C CA . ASN A 1 106 ? -4.311 -3.507 9.312 1.00 96.62 106 ASN A CA 1
ATOM 784 C C . ASN A 1 106 ? -4.601 -2.985 7.894 1.00 96.62 106 ASN A C 1
ATOM 786 O O . ASN A 1 106 ? -4.876 -1.796 7.709 1.00 96.62 106 ASN A O 1
ATOM 790 N N . HIS A 1 107 ? -4.572 -3.858 6.887 1.00 94.56 107 HIS A N 1
ATOM 791 C CA . HIS A 1 107 ? -4.837 -3.498 5.496 1.00 94.56 107 HIS A CA 1
ATOM 792 C C . HIS A 1 107 ? -6.272 -2.988 5.286 1.00 94.56 107 HIS A C 1
ATOM 794 O O . HIS A 1 107 ? -6.490 -2.046 4.524 1.00 94.56 107 HIS A O 1
ATOM 800 N N . THR A 1 108 ? -7.245 -3.511 6.027 1.00 95.69 108 THR A N 1
ATOM 801 C CA . THR A 1 108 ? -8.630 -3.028 6.000 1.00 95.69 108 THR A CA 1
ATOM 802 C C . THR A 1 108 ? -8.754 -1.623 6.589 1.00 95.69 108 THR A C 1
ATOM 804 O O . THR A 1 108 ? -9.389 -0.760 5.986 1.00 95.69 108 THR A O 1
ATOM 807 N N . VAL A 1 109 ? -8.105 -1.354 7.728 1.00 97.44 109 VAL A N 1
ATOM 808 C CA . VAL A 1 109 ? -8.104 -0.013 8.345 1.00 97.44 109 VAL A CA 1
ATOM 809 C C . VAL A 1 109 ? -7.451 1.003 7.407 1.00 97.44 109 VAL A C 1
ATOM 811 O O . VAL A 1 109 ? -8.007 2.076 7.179 1.00 97.44 109 VAL A O 1
ATOM 814 N N . MET A 1 110 ? -6.320 0.631 6.802 1.00 96.56 110 MET A N 1
ATOM 815 C CA . MET A 1 110 ? -5.627 1.423 5.785 1.00 96.56 110 MET A CA 1
ATOM 816 C C . MET A 1 110 ? -6.573 1.812 4.634 1.00 96.56 110 MET A C 1
ATOM 818 O O . MET A 1 110 ? -6.676 2.990 4.291 1.00 96.56 110 MET A O 1
ATOM 822 N N . LYS A 1 111 ? -7.326 0.851 4.084 1.00 95.12 111 LYS A N 1
ATOM 823 C CA . LYS A 1 111 ? -8.273 1.099 2.986 1.00 95.12 111 LYS A CA 1
ATOM 824 C C . LYS A 1 111 ? -9.412 2.033 3.365 1.00 95.12 111 LYS A C 1
ATOM 826 O O . LYS A 1 111 ? -9.765 2.898 2.565 1.00 95.12 111 LYS A O 1
ATOM 831 N N . LEU A 1 112 ? -9.981 1.883 4.563 1.00 96.56 112 LEU A N 1
ATOM 832 C CA . LEU A 1 112 ? -11.036 2.778 5.052 1.00 96.56 112 LEU A CA 1
ATOM 833 C C . LEU A 1 112 ? -10.529 4.227 5.119 1.00 96.56 112 LEU A C 1
ATOM 835 O O . LEU A 1 112 ? -11.213 5.136 4.649 1.00 96.56 112 LEU A O 1
ATOM 839 N N . LEU A 1 113 ? -9.307 4.428 5.624 1.00 96.25 113 LEU A N 1
ATOM 840 C CA . LEU A 1 113 ? -8.672 5.745 5.694 1.00 96.25 113 LEU A CA 1
ATOM 841 C C . LEU A 1 113 ? -8.380 6.321 4.300 1.00 96.25 113 LEU A C 1
ATOM 843 O O . LEU A 1 113 ? -8.789 7.445 4.012 1.00 96.25 113 LEU A O 1
ATOM 847 N N . ARG A 1 114 ? -7.754 5.549 3.398 1.00 92.75 114 ARG A N 1
ATOM 848 C CA . ARG A 1 114 ? -7.471 5.994 2.016 1.00 92.75 114 ARG A CA 1
ATOM 849 C C . ARG A 1 114 ? -8.729 6.285 1.205 1.00 92.75 114 ARG A C 1
ATOM 851 O O . ARG A 1 114 ? -8.713 7.155 0.342 1.00 92.75 114 ARG A O 1
ATOM 858 N N . SER A 1 115 ? -9.827 5.605 1.518 1.00 93.75 115 SER A N 1
ATOM 859 C CA . SER A 1 115 ? -11.136 5.837 0.896 1.00 93.75 115 SER A CA 1
ATOM 860 C C . SER A 1 115 ? -11.904 6.997 1.537 1.00 93.75 115 SER A C 1
ATOM 862 O O . SER A 1 115 ? -13.095 7.161 1.274 1.00 93.75 115 SER A O 1
ATOM 864 N N . GLN A 1 116 ? -11.236 7.793 2.384 1.00 94.38 116 GLN A N 1
ATOM 865 C CA . GLN A 1 116 ? -11.770 8.990 3.034 1.00 94.38 116 GLN A CA 1
ATOM 866 C C . GLN A 1 116 ? -13.022 8.715 3.879 1.00 94.38 116 GLN A C 1
ATOM 868 O O . GLN A 1 116 ? -13.901 9.569 4.015 1.00 94.38 116 GLN A O 1
ATOM 873 N N . VAL A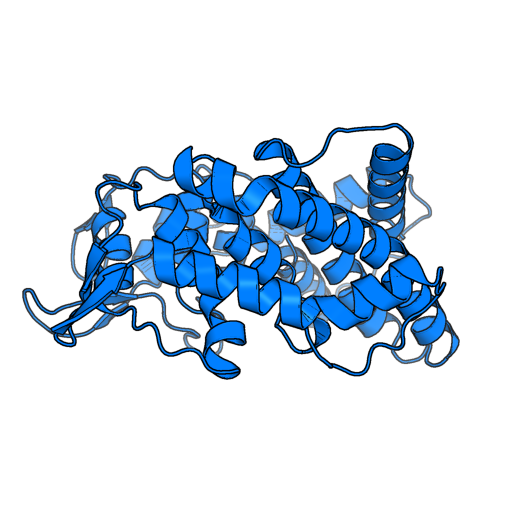 1 117 ? -13.123 7.518 4.466 1.00 96.12 117 VAL A N 1
ATOM 874 C CA . VAL A 1 117 ? -14.175 7.234 5.442 1.00 96.12 117 VAL A CA 1
ATOM 875 C C . VAL A 1 117 ? -13.916 8.099 6.684 1.00 96.12 117 VAL A C 1
ATOM 877 O O . VAL A 1 117 ? -12.823 8.026 7.248 1.00 96.12 117 VAL A O 1
ATOM 880 N N . PRO A 1 118 ? -14.884 8.916 7.144 1.00 96.38 118 PRO A N 1
ATOM 881 C CA . PRO A 1 118 ? -14.670 9.776 8.304 1.00 96.38 118 PRO A CA 1
ATOM 882 C C . PRO A 1 118 ? -14.342 8.966 9.561 1.00 96.38 118 PRO A C 1
ATOM 884 O O . PRO A 1 118 ? -15.032 7.995 9.871 1.00 96.38 118 PRO A O 1
ATOM 887 N N . THR A 1 119 ? -13.352 9.404 10.341 1.00 96.88 119 THR A N 1
ATOM 888 C CA . THR A 1 119 ? -12.946 8.736 11.594 1.00 96.88 119 THR A CA 1
ATOM 889 C C . THR A 1 119 ? -14.075 8.668 12.628 1.00 96.88 119 THR A C 1
ATOM 891 O O . THR A 1 119 ? -14.149 7.720 13.407 1.00 96.88 119 THR A O 1
ATOM 894 N N . MET A 1 120 ? -15.002 9.629 12.591 1.00 97.75 120 MET A N 1
ATOM 895 C CA . MET A 1 120 ? -16.189 9.679 13.452 1.00 97.75 120 MET A CA 1
ATOM 896 C C . MET A 1 120 ? -17.358 8.816 12.956 1.00 97.75 120 MET A C 1
ATOM 898 O O . MET A 1 120 ? -18.375 8.728 13.643 1.00 97.75 120 MET A O 1
ATOM 902 N N . ARG A 1 121 ? -17.262 8.186 11.773 1.00 97.69 121 ARG A N 1
ATOM 903 C CA . ARG A 1 121 ? -18.299 7.259 11.303 1.00 97.69 121 ARG A CA 1
ATOM 904 C C . ARG A 1 121 ? -18.364 6.066 12.254 1.00 97.69 121 ARG A C 1
ATOM 906 O O . ARG A 1 121 ? -17.356 5.389 12.446 1.00 97.69 121 ARG A O 1
ATOM 913 N N . SER A 1 122 ? -19.555 5.814 12.791 1.00 97.88 122 SER A N 1
ATOM 914 C CA . SER A 1 122 ? -19.870 4.630 13.590 1.00 97.88 122 SER A CA 1
ATOM 915 C C . SER A 1 122 ? -20.427 3.510 12.715 1.00 97.88 122 SER A C 1
ATOM 917 O O . SER A 1 122 ? -21.189 3.771 11.783 1.00 97.88 122 SER A O 1
ATOM 919 N N . PHE A 1 123 ? -20.060 2.279 13.045 1.00 98.12 123 PHE A N 1
ATOM 920 C CA . PHE A 1 123 ? -20.534 1.040 12.443 1.00 98.12 123 PHE A CA 1
ATOM 921 C C . PHE A 1 123 ? -21.253 0.214 13.505 1.00 98.12 123 PHE A C 1
ATOM 923 O O . PHE A 1 123 ? -20.774 0.101 14.633 1.00 98.12 123 PHE A O 1
ATOM 930 N N . GLU A 1 124 ? -22.381 -0.389 13.147 1.00 98.00 124 GLU A N 1
ATOM 931 C CA . GLU A 1 124 ? -23.084 -1.315 14.035 1.00 98.00 124 GLU A CA 1
ATOM 932 C C . GLU A 1 124 ? -22.385 -2.673 14.001 1.00 98.00 124 GLU A C 1
ATOM 934 O O . GLU A 1 124 ? -22.363 -3.329 12.964 1.00 98.00 124 GLU A O 1
ATOM 939 N N . THR A 1 125 ? -21.791 -3.106 15.111 1.00 97.06 125 THR A N 1
ATOM 940 C CA . THR A 1 125 ? -21.105 -4.404 15.205 1.00 97.06 125 THR A CA 1
ATOM 941 C C . THR A 1 125 ? -21.815 -5.309 16.206 1.00 97.06 125 THR A C 1
ATOM 943 O O . THR A 1 125 ? -22.611 -4.850 17.027 1.00 97.06 125 THR A O 1
ATOM 946 N N . LYS A 1 126 ? -21.483 -6.604 16.210 1.00 95.00 126 LYS A N 1
ATOM 947 C CA . LYS A 1 126 ? -21.980 -7.548 17.231 1.00 95.00 126 LYS A CA 1
ATOM 948 C C . LYS A 1 126 ? -21.634 -7.138 18.674 1.00 95.00 126 LYS A C 1
ATOM 950 O O . LYS A 1 126 ? -22.297 -7.581 19.605 1.00 95.00 126 LYS A O 1
ATOM 955 N N . ASP A 1 127 ? -20.593 -6.322 18.850 1.00 94.62 127 ASP A N 1
ATOM 956 C CA . ASP A 1 127 ? -20.096 -5.841 20.141 1.00 94.62 127 ASP A CA 1
ATOM 957 C C . ASP A 1 127 ? -20.621 -4.428 20.488 1.00 94.62 127 ASP A C 1
ATOM 959 O O . ASP A 1 127 ? -20.206 -3.847 21.495 1.00 94.62 127 ASP A O 1
ATOM 963 N N . GLY A 1 128 ? -21.535 -3.885 19.670 1.00 95.00 128 GLY A N 1
ATOM 964 C CA . GLY A 1 128 ? -22.097 -2.537 19.770 1.00 95.00 128 GLY A CA 1
ATOM 965 C C . GLY A 1 128 ? -21.538 -1.558 18.725 1.00 95.00 128 GLY A C 1
ATOM 966 O O . GLY A 1 128 ? -20.778 -1.961 17.837 1.00 95.00 128 GLY A O 1
ATOM 967 N N . PRO A 1 129 ? -21.906 -0.268 18.811 1.00 97.25 129 PRO A N 1
ATOM 968 C CA . PRO A 1 129 ? -21.394 0.764 17.916 1.00 97.25 129 PRO A CA 1
ATOM 969 C C . PRO A 1 129 ? -19.868 0.907 18.015 1.00 97.25 129 PRO A C 1
ATOM 971 O O . PRO A 1 129 ? -19.314 0.999 19.113 1.00 97.25 129 PRO A O 1
ATOM 974 N N . LEU A 1 130 ? -19.193 0.945 16.866 1.00 97.75 130 LEU A N 1
ATOM 975 C CA . LEU A 1 130 ? -17.743 1.084 16.744 1.00 97.75 130 LEU A CA 1
ATOM 976 C C . LEU A 1 130 ? -17.404 2.205 15.761 1.00 97.75 130 LEU A C 1
ATOM 978 O O . LEU A 1 130 ? -17.740 2.112 14.586 1.00 97.75 130 LEU A O 1
ATOM 982 N N . ALA A 1 131 ? -16.698 3.240 16.203 1.00 98.12 131 ALA A N 1
ATOM 983 C CA . ALA A 1 131 ? -16.192 4.287 15.320 1.00 98.12 131 ALA A CA 1
ATOM 984 C C . ALA A 1 131 ? -14.881 3.878 14.628 1.00 98.12 131 ALA A C 1
ATOM 986 O O . ALA A 1 131 ? -14.046 3.188 15.220 1.00 98.12 131 ALA A O 1
ATOM 987 N N . LEU A 1 132 ? -14.630 4.379 13.411 1.00 98.19 132 LEU A N 1
ATOM 988 C CA . LEU A 1 132 ? -13.341 4.175 12.728 1.00 98.19 132 LEU A CA 1
ATOM 989 C C . LEU A 1 132 ? -12.152 4.677 13.573 1.00 98.19 132 LEU A C 1
ATOM 991 O O . LEU A 1 132 ? -11.102 4.041 13.595 1.00 98.19 132 LEU A O 1
ATOM 995 N N . ALA A 1 133 ? -12.321 5.761 14.333 1.00 97.75 133 ALA A N 1
ATOM 996 C CA . ALA A 1 133 ? -11.308 6.253 15.267 1.00 97.75 133 ALA A CA 1
ATOM 997 C C . ALA A 1 133 ? -10.888 5.200 16.313 1.00 97.75 133 ALA A C 1
ATOM 999 O O . ALA A 1 133 ? -9.722 5.146 16.686 1.00 97.75 133 ALA A O 1
ATOM 1000 N N . GLN A 1 134 ? -11.800 4.324 16.752 1.00 97.75 134 GLN A N 1
ATOM 1001 C CA . GLN A 1 134 ? -11.490 3.256 17.713 1.00 97.75 134 GLN A CA 1
ATOM 1002 C C . GLN A 1 134 ? -10.716 2.096 17.066 1.00 97.75 134 GLN A C 1
ATOM 1004 O O . GLN A 1 134 ? -9.906 1.443 17.729 1.00 97.75 134 GLN A O 1
ATOM 1009 N N . LEU A 1 135 ? -10.926 1.848 15.768 1.00 98.12 135 LEU A N 1
ATOM 1010 C CA . LEU A 1 135 ? -10.078 0.938 14.991 1.00 98.12 135 LEU A CA 1
ATOM 1011 C C . LEU A 1 135 ? -8.663 1.507 14.863 1.00 98.12 135 LEU A C 1
ATOM 1013 O O . LEU A 1 135 ? -7.702 0.798 15.135 1.00 98.12 135 LEU A O 1
ATOM 1017 N N . VAL A 1 136 ? -8.531 2.795 14.530 1.00 98.19 136 VAL A N 1
ATOM 1018 C CA . VAL A 1 136 ? -7.230 3.484 14.470 1.00 98.19 136 VAL A CA 1
ATOM 1019 C C . VAL A 1 136 ? -6.519 3.463 15.826 1.00 98.19 136 VAL A C 1
ATOM 1021 O O . VAL A 1 136 ? -5.334 3.143 15.885 1.00 98.19 136 VAL A O 1
ATOM 1024 N N . ASP A 1 137 ? -7.231 3.737 16.921 1.00 97.88 137 ASP A N 1
ATOM 1025 C CA . ASP A 1 137 ? -6.687 3.624 18.280 1.00 97.88 137 ASP A CA 1
ATOM 1026 C C . ASP A 1 137 ? -6.204 2.197 18.580 1.00 97.88 137 ASP A C 1
ATOM 1028 O O . ASP A 1 137 ? -5.122 2.006 19.132 1.00 97.88 137 ASP A O 1
ATOM 1032 N N . SER A 1 138 ? -6.949 1.180 18.135 1.00 98.19 138 SER A N 1
ATOM 1033 C CA . SER A 1 138 ? -6.526 -0.218 18.272 1.00 98.19 138 SER A CA 1
ATOM 1034 C C . SER A 1 138 ? -5.228 -0.501 17.508 1.00 98.19 138 SER A C 1
ATOM 1036 O O . SER A 1 138 ? -4.354 -1.177 18.051 1.00 98.19 138 SER A O 1
ATOM 1038 N N . VAL A 1 139 ? -5.059 0.064 16.303 1.00 98.19 139 VAL A N 1
ATOM 1039 C CA . VAL A 1 139 ? -3.795 -0.010 15.548 1.00 98.19 139 VAL A CA 1
ATOM 1040 C C . VAL A 1 139 ? -2.660 0.652 16.330 1.00 98.19 139 VAL A C 1
ATOM 1042 O O . VAL A 1 139 ? -1.633 0.015 16.546 1.00 98.19 139 VAL A O 1
ATOM 1045 N N . LYS A 1 140 ? -2.839 1.893 16.810 1.00 98.12 140 LYS A N 1
ATOM 1046 C CA . LYS A 1 140 ? -1.814 2.618 17.588 1.00 98.12 140 LYS A CA 1
ATOM 1047 C C . LYS A 1 140 ? -1.412 1.848 18.847 1.00 98.12 140 LYS A C 1
ATOM 1049 O O . LYS A 1 140 ? -0.225 1.670 19.118 1.00 98.12 140 LYS A O 1
ATOM 1054 N N . ARG A 1 141 ? -2.389 1.350 19.603 1.00 97.75 141 ARG A N 1
ATOM 1055 C CA . ARG A 1 141 ? -2.153 0.641 20.866 1.00 97.75 141 ARG A CA 1
ATOM 1056 C C . ARG A 1 141 ? -1.467 -0.705 20.682 1.00 97.75 141 ARG A C 1
ATOM 1058 O O . ARG A 1 141 ? -0.702 -1.074 21.566 1.00 97.75 141 ARG A O 1
ATOM 1065 N N . ASP A 1 142 ? -1.728 -1.436 19.600 1.00 97.19 142 ASP A N 1
ATOM 1066 C CA . ASP A 1 142 ? -1.101 -2.746 19.344 1.00 97.19 142 ASP A CA 1
ATOM 1067 C C . ASP A 1 142 ? 0.214 -2.642 18.549 1.00 97.19 142 ASP A C 1
ATOM 1069 O O . ASP A 1 142 ? 0.976 -3.606 18.497 1.00 97.19 142 ASP A O 1
ATOM 1073 N N . PHE A 1 143 ? 0.512 -1.483 17.953 1.00 98.06 143 PHE A N 1
ATOM 1074 C CA . PHE A 1 143 ? 1.721 -1.285 17.158 1.00 98.06 143 PHE A CA 1
ATOM 1075 C C . PHE A 1 143 ? 2.993 -1.306 18.015 1.00 98.06 143 PHE A C 1
ATOM 1077 O O . PHE A 1 143 ? 3.112 -0.591 19.013 1.00 98.06 143 PHE A O 1
ATOM 1084 N N . ARG A 1 144 ? 3.979 -2.090 17.571 1.00 97.00 144 ARG A N 1
ATOM 1085 C CA . ARG A 1 144 ? 5.336 -2.135 18.126 1.00 97.00 144 ARG A CA 1
ATOM 1086 C C . ARG A 1 144 ? 6.338 -1.961 17.000 1.00 97.00 144 ARG A C 1
ATOM 1088 O O . ARG A 1 144 ? 6.280 -2.685 16.006 1.00 97.00 144 ARG A O 1
ATOM 1095 N N . PHE A 1 145 ? 7.279 -1.040 17.168 1.00 97.44 145 PHE A N 1
ATOM 1096 C CA . PHE A 1 145 ? 8.378 -0.897 16.225 1.00 97.44 145 PHE A CA 1
ATOM 1097 C C . PHE A 1 145 ? 9.503 -1.871 16.587 1.00 97.44 145 PHE A C 1
ATOM 1099 O O . PHE A 1 145 ? 10.233 -1.661 17.552 1.00 97.44 145 PHE A O 1
ATOM 1106 N N . ALA A 1 146 ? 9.615 -2.956 15.822 1.00 96.06 146 ALA A N 1
ATOM 1107 C CA . ALA A 1 146 ? 10.622 -3.997 16.010 1.00 96.06 146 ALA A CA 1
ATOM 1108 C C . ALA A 1 146 ? 11.256 -4.346 14.650 1.00 96.06 146 ALA A C 1
ATOM 1110 O O . ALA A 1 146 ? 10.856 -5.334 14.024 1.00 96.06 146 ALA A O 1
ATOM 1111 N N . PRO A 1 147 ? 12.192 -3.514 14.150 1.00 95.81 147 PRO A N 1
ATOM 1112 C CA . PRO A 1 147 ? 12.737 -3.656 12.805 1.00 95.81 147 PRO A CA 1
ATOM 1113 C C . PRO A 1 147 ? 13.398 -5.028 12.628 1.00 95.81 147 PRO A C 1
ATOM 1115 O O . PRO A 1 147 ? 14.321 -5.405 13.345 1.00 95.81 147 PRO A O 1
ATOM 1118 N N . SER A 1 148 ? 12.872 -5.786 11.674 1.00 96.38 148 SER A N 1
ATOM 1119 C CA . SER A 1 148 ? 13.279 -7.137 11.292 1.00 96.38 148 SER A CA 1
ATOM 1120 C C . SER A 1 148 ? 12.746 -7.421 9.889 1.00 96.38 148 SER A C 1
ATOM 1122 O O . SER A 1 148 ? 11.837 -6.736 9.418 1.00 96.38 148 SER A O 1
ATOM 1124 N N . ASP A 1 149 ? 13.261 -8.452 9.228 1.00 92.38 149 ASP A N 1
ATOM 1125 C CA . ASP A 1 149 ? 12.778 -8.845 7.903 1.00 92.38 149 ASP A CA 1
ATOM 1126 C C . ASP A 1 149 ? 11.261 -9.108 7.876 1.00 92.38 149 ASP A C 1
ATOM 1128 O O . ASP A 1 149 ? 10.574 -8.691 6.944 1.00 92.38 149 ASP A O 1
ATOM 1132 N N . ASP A 1 150 ? 10.718 -9.759 8.909 1.00 93.31 150 ASP A N 1
ATOM 1133 C CA . ASP A 1 150 ? 9.275 -10.003 9.027 1.00 93.31 150 ASP A CA 1
ATOM 1134 C C . ASP A 1 150 ? 8.493 -8.710 9.265 1.00 93.31 150 ASP A C 1
ATOM 1136 O O . ASP A 1 150 ? 7.433 -8.507 8.667 1.00 93.31 150 ASP A O 1
ATOM 1140 N N . PHE A 1 151 ? 9.030 -7.795 10.080 1.00 95.62 151 PHE A N 1
ATOM 1141 C CA . PHE A 1 151 ? 8.412 -6.490 10.291 1.00 95.62 151 PHE A CA 1
ATOM 1142 C C . PHE A 1 151 ? 8.238 -5.751 8.960 1.00 95.62 151 PHE A C 1
ATOM 1144 O O . PHE A 1 151 ? 7.122 -5.357 8.615 1.00 95.62 151 PHE A O 1
ATOM 1151 N N . TRP A 1 152 ? 9.308 -5.630 8.172 1.00 95.44 152 TRP A N 1
ATOM 1152 C CA . TRP A 1 152 ? 9.275 -4.878 6.918 1.00 95.44 152 TRP A CA 1
ATOM 1153 C C . TRP A 1 152 ? 8.437 -5.538 5.817 1.00 95.44 152 TRP A C 1
ATOM 1155 O O . TRP A 1 152 ? 7.985 -4.856 4.894 1.00 95.44 152 TRP A O 1
ATOM 1165 N N . ARG A 1 153 ? 8.216 -6.856 5.886 1.00 92.06 153 ARG A N 1
ATOM 1166 C CA . ARG A 1 153 ? 7.307 -7.558 4.970 1.00 92.06 153 ARG A CA 1
ATOM 1167 C C . ARG A 1 153 ? 5.838 -7.274 5.273 1.00 92.06 153 ARG A C 1
ATOM 1169 O O . ARG A 1 153 ? 5.071 -7.089 4.334 1.00 92.06 153 ARG A O 1
ATOM 1176 N N . GLU A 1 154 ? 5.458 -7.196 6.546 1.00 92.88 154 GLU A N 1
ATOM 1177 C CA . GLU A 1 154 ? 4.042 -7.151 6.940 1.00 92.88 154 GLU A CA 1
ATOM 1178 C C . GLU A 1 154 ? 3.508 -5.752 7.277 1.00 92.88 154 GLU A C 1
ATOM 1180 O O . GLU A 1 154 ? 2.299 -5.525 7.221 1.00 92.88 154 GLU A O 1
ATOM 1185 N N . HIS A 1 155 ? 4.367 -4.789 7.625 1.00 95.88 155 HIS A N 1
ATOM 1186 C CA . HIS A 1 155 ? 3.898 -3.539 8.238 1.00 95.88 155 HIS A CA 1
ATOM 1187 C C . HIS A 1 155 ? 3.647 -2.386 7.264 1.00 95.88 155 HIS A C 1
ATOM 1189 O O . HIS A 1 155 ? 3.126 -1.365 7.704 1.00 95.88 155 HIS A O 1
ATOM 1195 N N . ALA A 1 156 ? 3.916 -2.521 5.960 1.00 97.31 156 ALA A N 1
ATOM 1196 C CA . ALA A 1 156 ? 3.703 -1.432 4.994 1.00 97.31 156 ALA A CA 1
ATOM 1197 C C . ALA A 1 156 ? 2.277 -0.840 5.067 1.00 97.31 156 ALA A C 1
ATOM 1199 O O . ALA A 1 156 ? 2.100 0.375 5.127 1.00 97.31 156 ALA A O 1
ATOM 1200 N N . TRP A 1 157 ? 1.256 -1.694 5.167 1.00 97.38 157 TRP A N 1
ATOM 1201 C CA . TRP A 1 157 ? -0.142 -1.272 5.311 1.00 97.38 157 TRP A CA 1
ATOM 1202 C C . TRP A 1 157 ? -0.456 -0.632 6.662 1.00 97.38 157 TRP A C 1
ATOM 1204 O O . TRP A 1 157 ? -1.215 0.332 6.726 1.00 97.38 157 TRP A O 1
ATOM 1214 N N . THR A 1 158 ? 0.155 -1.133 7.735 1.00 98.31 158 THR A N 1
ATOM 1215 C CA . THR A 1 158 ? 0.029 -0.531 9.066 1.00 98.31 158 THR A CA 1
ATOM 1216 C C . THR A 1 158 ? 0.644 0.868 9.090 1.00 98.31 158 THR A C 1
ATOM 1218 O O . THR A 1 158 ? 0.023 1.793 9.602 1.00 98.31 158 THR A O 1
ATOM 1221 N N . LEU A 1 159 ? 1.817 1.052 8.478 1.00 98.38 159 LEU A N 1
ATOM 1222 C CA . LEU A 1 159 ? 2.470 2.358 8.369 1.00 98.38 159 LEU A CA 1
ATOM 1223 C C . LEU A 1 159 ? 1.643 3.336 7.529 1.00 98.38 159 LEU A C 1
ATOM 1225 O O . LEU A 1 159 ? 1.465 4.478 7.938 1.00 98.38 159 LEU A O 1
ATOM 1229 N N . LEU A 1 160 ? 1.058 2.877 6.417 1.00 97.81 160 LEU A N 1
ATOM 1230 C CA . LEU A 1 160 ? 0.119 3.675 5.622 1.00 97.81 160 LEU A CA 1
ATOM 1231 C C . LEU A 1 160 ? -1.110 4.107 6.440 1.00 97.81 160 LEU A C 1
ATOM 1233 O O . LEU A 1 160 ? -1.509 5.270 6.373 1.00 97.81 160 LEU A O 1
ATOM 1237 N N . ALA A 1 161 ? -1.695 3.208 7.241 1.00 98.06 161 ALA A N 1
ATOM 1238 C CA . ALA A 1 161 ? -2.815 3.544 8.123 1.00 98.06 161 ALA A CA 1
ATOM 1239 C C . ALA A 1 161 ? -2.422 4.581 9.191 1.00 98.06 161 ALA A C 1
ATOM 1241 O O . ALA A 1 161 ? -3.154 5.544 9.423 1.00 98.06 161 ALA A O 1
ATOM 1242 N N . LEU A 1 162 ? -1.262 4.407 9.829 1.00 98.31 162 LEU A N 1
ATOM 1243 C CA . LEU A 1 162 ? -0.767 5.322 10.859 1.00 98.31 162 LEU A CA 1
ATOM 1244 C C . LEU A 1 162 ? -0.445 6.704 10.281 1.00 98.31 162 LEU A C 1
ATOM 1246 O O . LEU A 1 162 ? -0.900 7.698 10.843 1.00 98.31 162 LEU A O 1
ATOM 1250 N N . ALA A 1 163 ? 0.248 6.773 9.140 1.00 97.38 163 ALA A N 1
ATOM 1251 C CA . ALA A 1 163 ? 0.551 8.028 8.449 1.00 97.38 163 ALA A CA 1
ATOM 1252 C C . ALA A 1 163 ? -0.724 8.767 8.008 1.00 97.38 163 ALA A C 1
ATOM 1254 O O . ALA A 1 163 ? -0.826 9.975 8.184 1.00 97.38 163 ALA A O 1
ATOM 1255 N N . SER A 1 164 ? -1.744 8.038 7.539 1.00 95.88 164 SER A N 1
ATOM 1256 C CA . SER A 1 164 ? -3.028 8.631 7.119 1.00 95.88 164 SER A CA 1
ATOM 1257 C C . SER A 1 164 ? -3.877 9.170 8.280 1.00 95.88 164 SER A C 1
ATOM 1259 O O . SER A 1 164 ? -4.880 9.840 8.048 1.00 95.88 164 SER A O 1
ATOM 1261 N N . SER A 1 165 ? -3.541 8.831 9.527 1.00 96.12 165 SER A N 1
ATOM 1262 C CA . SER A 1 165 ? -4.367 9.123 10.709 1.00 96.12 165 SER A CA 1
ATOM 1263 C C . SER A 1 165 ? -3.614 9.827 11.838 1.00 96.12 165 SER A C 1
ATOM 1265 O O . SER A 1 165 ? -4.152 9.991 12.935 1.00 96.12 165 SER A O 1
ATOM 1267 N N . THR A 1 166 ? -2.370 10.234 11.592 1.00 96.38 166 THR A N 1
ATOM 1268 C CA . THR A 1 166 ? -1.506 10.856 12.595 1.00 96.38 166 THR A CA 1
ATOM 1269 C C . THR A 1 166 ? -0.866 12.098 12.006 1.00 96.38 166 THR A C 1
ATOM 1271 O O . THR A 1 166 ? -0.279 12.053 10.928 1.00 96.38 166 THR A O 1
ATOM 1274 N N . ARG A 1 167 ? -0.984 13.212 12.723 1.00 92.31 167 ARG A N 1
ATOM 1275 C CA . ARG A 1 167 ? -0.323 14.475 12.388 1.00 92.31 167 ARG A CA 1
ATOM 1276 C C . ARG A 1 167 ? 1.066 14.536 13.024 1.00 92.31 167 ARG A C 1
ATOM 1278 O O . ARG A 1 167 ? 1.314 13.842 14.008 1.00 92.31 167 ARG A O 1
ATOM 1285 N N . GLU A 1 168 ? 1.956 15.387 12.510 1.00 89.31 168 GLU A N 1
ATOM 1286 C CA . GLU A 1 168 ? 3.309 15.550 13.077 1.00 89.31 168 GLU A CA 1
ATOM 1287 C C . GLU A 1 168 ? 3.305 15.933 14.571 1.00 89.31 168 GLU A C 1
ATOM 1289 O O . GLU A 1 168 ? 4.169 15.487 15.321 1.00 89.31 168 GLU A O 1
ATOM 1294 N N . ASP A 1 169 ? 2.331 16.724 15.032 1.00 90.75 169 ASP A N 1
ATOM 1295 C CA . ASP A 1 169 ? 2.191 17.135 16.438 1.00 90.75 169 ASP A CA 1
ATOM 1296 C C . ASP A 1 169 ? 1.640 16.030 17.362 1.00 90.75 169 ASP A C 1
ATOM 1298 O O . ASP A 1 169 ? 1.720 16.147 18.583 1.00 90.75 169 ASP A O 1
ATOM 1302 N N . GLU A 1 170 ? 1.153 14.930 16.787 1.00 93.44 170 GLU A N 1
ATOM 1303 C CA . GLU A 1 170 ? 0.604 13.753 17.474 1.00 93.44 170 GLU A CA 1
ATOM 1304 C C . GLU A 1 170 ? 1.413 12.478 17.161 1.00 93.44 170 GLU A C 1
ATOM 1306 O O . GLU A 1 170 ? 0.953 11.355 17.383 1.00 93.44 170 GLU A O 1
ATOM 1311 N N . ALA A 1 171 ? 2.623 12.646 16.618 1.00 95.31 171 ALA A N 1
ATOM 1312 C CA . ALA A 1 171 ? 3.467 11.578 16.086 1.00 95.31 171 ALA A CA 1
ATOM 1313 C C . ALA A 1 171 ? 3.921 10.545 17.122 1.00 95.31 171 ALA A C 1
ATOM 1315 O O . ALA A 1 171 ? 4.399 9.477 16.740 1.00 95.31 171 ALA A O 1
ATOM 1316 N N . SER A 1 172 ? 3.812 10.865 18.413 1.00 97.88 172 SER A N 1
ATOM 1317 C CA . SER A 1 172 ? 4.272 10.005 19.492 1.00 97.88 172 SER A CA 1
ATOM 1318 C C . SER A 1 172 ? 3.150 9.617 20.442 1.00 97.88 172 SER A C 1
ATOM 1320 O O . SER A 1 172 ? 2.338 10.445 20.853 1.00 97.88 172 SER A O 1
ATOM 1322 N N . TRP A 1 173 ? 3.111 8.336 20.798 1.00 97.94 173 TRP A N 1
ATOM 1323 C CA . TRP A 1 173 ? 2.148 7.775 21.738 1.00 97.94 173 TRP A CA 1
ATOM 1324 C C . TRP A 1 173 ? 2.778 6.634 22.533 1.00 97.94 173 TRP A C 1
ATOM 1326 O O . TRP A 1 173 ? 3.775 6.042 22.120 1.00 97.94 173 TRP A O 1
ATOM 1336 N N . GLN A 1 174 ? 2.168 6.292 23.666 1.00 97.94 174 GLN A N 1
ATOM 1337 C CA . GLN A 1 174 ? 2.498 5.070 24.390 1.00 97.94 174 GLN A CA 1
ATOM 1338 C C . GLN A 1 174 ? 1.597 3.934 23.900 1.00 97.94 174 GLN A C 1
ATOM 1340 O O . GLN A 1 174 ? 0.370 4.054 23.913 1.00 97.94 174 GLN A O 1
ATOM 1345 N N . ASN A 1 175 ? 2.188 2.829 23.453 1.00 97.75 175 ASN A N 1
ATOM 1346 C CA . ASN A 1 175 ? 1.425 1.643 23.082 1.00 97.75 175 ASN A CA 1
ATOM 1347 C C . ASN A 1 175 ? 1.000 0.845 24.331 1.00 97.75 175 ASN A C 1
ATOM 1349 O O . ASN A 1 175 ? 1.390 1.135 25.465 1.00 97.75 175 ASN A O 1
ATOM 1353 N N . ARG A 1 176 ? 0.205 -0.212 24.147 1.00 96.06 176 ARG A N 1
ATOM 1354 C CA . ARG A 1 176 ? -0.290 -1.039 25.264 1.00 96.06 176 ARG A CA 1
ATOM 1355 C C . ARG A 1 176 ? 0.799 -1.827 26.001 1.00 96.06 176 ARG A C 1
ATOM 1357 O O . ARG A 1 176 ? 0.505 -2.434 27.028 1.00 96.06 176 ARG A O 1
ATOM 1364 N N . PHE A 1 177 ? 2.009 -1.881 25.449 1.00 96.25 177 PHE A N 1
ATOM 1365 C CA . PHE A 1 177 ? 3.167 -2.566 26.020 1.00 96.25 177 PHE A CA 1
ATOM 1366 C C . PHE A 1 177 ? 4.027 -1.619 26.869 1.00 96.25 177 PHE A C 1
ATOM 1368 O O . PHE A 1 177 ? 5.037 -2.044 27.420 1.00 96.25 177 PHE A O 1
ATOM 1375 N N . GLY A 1 178 ? 3.618 -0.351 26.998 1.00 97.19 178 GLY A N 1
ATOM 1376 C CA . GLY A 1 178 ? 4.354 0.676 27.729 1.00 97.19 178 GLY A CA 1
ATOM 1377 C C . GLY A 1 178 ? 5.483 1.318 26.921 1.00 97.19 178 GLY A C 1
ATOM 1378 O O . GLY A 1 178 ? 6.200 2.155 27.465 1.00 97.19 178 GLY A O 1
ATOM 1379 N N . GLU A 1 179 ? 5.633 0.962 25.644 1.00 98.00 179 GLU A N 1
ATOM 1380 C CA . GLU A 1 179 ? 6.672 1.489 24.759 1.00 98.00 179 GLU A CA 1
ATOM 1381 C C . GLU A 1 179 ? 6.208 2.817 24.154 1.00 98.00 179 GLU A C 1
ATOM 1383 O O . GLU A 1 179 ? 5.068 2.940 23.695 1.00 98.00 179 GLU A O 1
ATOM 1388 N N . THR A 1 180 ? 7.100 3.804 24.121 1.00 98.31 180 THR A N 1
ATOM 1389 C CA . THR A 1 180 ? 6.878 5.029 23.351 1.00 98.31 180 THR A CA 1
ATOM 1390 C C . THR A 1 180 ? 7.154 4.740 21.884 1.00 98.31 180 THR A C 1
ATOM 1392 O O . THR A 1 180 ? 8.273 4.384 21.516 1.00 98.31 180 THR A O 1
ATOM 1395 N N . VAL A 1 181 ? 6.140 4.913 21.047 1.00 98.44 181 VAL A N 1
ATOM 1396 C CA . VAL A 1 181 ? 6.286 4.916 19.594 1.00 98.44 181 VAL A CA 1
ATOM 1397 C C . VAL A 1 181 ? 6.459 6.358 19.136 1.00 98.44 181 VAL A C 1
ATOM 1399 O O . VAL A 1 181 ? 5.781 7.252 19.636 1.00 98.44 181 VAL A O 1
ATOM 1402 N N . ASP A 1 182 ? 7.356 6.575 18.181 1.00 98.19 182 ASP A N 1
ATOM 1403 C CA . ASP A 1 182 ? 7.504 7.823 17.435 1.00 98.19 182 ASP A CA 1
ATOM 1404 C C . ASP A 1 182 ? 7.396 7.493 15.941 1.00 98.19 182 ASP A C 1
ATOM 1406 O O . ASP A 1 182 ? 8.278 6.853 15.362 1.00 98.19 182 ASP A O 1
ATOM 1410 N N . LEU A 1 183 ? 6.281 7.887 15.322 1.00 98.25 183 LEU A N 1
ATOM 1411 C CA . LEU A 1 183 ? 6.006 7.598 13.918 1.00 98.25 183 LEU A CA 1
ATOM 1412 C C . LEU A 1 183 ? 7.009 8.273 12.981 1.00 98.25 183 LEU A C 1
ATOM 1414 O O . LEU A 1 183 ? 7.333 7.688 11.951 1.00 98.25 183 LEU A O 1
ATOM 1418 N N . ALA A 1 184 ? 7.544 9.447 13.332 1.00 97.06 184 ALA A N 1
ATOM 1419 C CA . ALA A 1 184 ? 8.557 10.102 12.510 1.00 97.06 184 ALA A CA 1
ATOM 1420 C C . ALA A 1 184 ? 9.824 9.243 12.438 1.00 97.06 184 ALA A C 1
ATOM 1422 O O . ALA A 1 184 ? 10.323 8.981 11.346 1.00 97.06 184 ALA A O 1
ATOM 1423 N N . GLN A 1 185 ? 10.279 8.722 13.582 1.00 97.88 185 GLN A N 1
ATOM 1424 C CA . GLN A 1 185 ? 11.437 7.821 13.640 1.00 97.88 185 GLN A CA 1
ATOM 1425 C C . GLN A 1 185 ? 11.182 6.504 12.897 1.00 97.88 185 GLN A C 1
ATOM 1427 O O . GLN A 1 185 ? 12.062 5.999 12.199 1.00 97.88 185 GLN A O 1
ATOM 1432 N N . VAL A 1 186 ? 9.971 5.950 13.009 1.00 98.56 186 VAL A N 1
ATOM 1433 C CA . VAL A 1 186 ? 9.586 4.730 12.282 1.00 98.56 186 VAL A CA 1
ATOM 1434 C C . VAL A 1 186 ? 9.615 4.963 10.769 1.00 98.56 186 VAL A C 1
ATOM 1436 O O . VAL A 1 186 ? 10.122 4.122 10.024 1.00 98.56 186 VAL A O 1
ATOM 1439 N N . LEU A 1 187 ? 9.095 6.096 10.293 1.00 98.50 187 LEU A N 1
ATOM 1440 C CA . LEU A 1 187 ? 9.082 6.430 8.870 1.00 98.50 187 LEU A CA 1
ATOM 1441 C C . LEU A 1 187 ? 10.482 6.781 8.350 1.00 98.50 187 LEU A C 1
ATOM 1443 O O . LEU A 1 187 ? 10.834 6.325 7.266 1.00 98.50 187 LEU A O 1
ATOM 1447 N N . ASP A 1 188 ? 11.320 7.464 9.136 1.00 98.44 188 ASP A N 1
ATOM 1448 C CA . ASP A 1 188 ? 12.741 7.668 8.816 1.00 98.44 188 ASP A CA 1
ATOM 1449 C C . ASP A 1 188 ? 13.457 6.320 8.608 1.00 98.44 188 ASP A C 1
ATOM 1451 O O . ASP A 1 188 ? 14.144 6.114 7.604 1.00 98.44 188 ASP A O 1
ATOM 1455 N N . ALA A 1 189 ? 13.245 5.362 9.519 1.00 98.62 189 ALA A N 1
ATOM 1456 C CA . ALA A 1 189 ? 13.785 4.010 9.390 1.00 98.62 189 ALA A CA 1
ATOM 1457 C C . ALA A 1 189 ? 13.206 3.257 8.179 1.00 98.62 189 ALA A C 1
ATOM 1459 O O . ALA A 1 189 ? 13.912 2.472 7.547 1.00 98.62 189 ALA A O 1
ATOM 1460 N N . THR A 1 190 ? 11.944 3.512 7.826 1.00 98.69 190 THR A N 1
ATOM 1461 C CA . THR A 1 190 ? 11.292 2.919 6.649 1.00 98.69 190 THR A CA 1
ATOM 1462 C C . THR A 1 190 ? 11.910 3.437 5.350 1.00 98.69 190 THR A C 1
ATOM 1464 O O . THR A 1 190 ? 12.169 2.639 4.449 1.00 98.69 190 THR A O 1
ATOM 1467 N N . VAL A 1 191 ? 12.197 4.743 5.257 1.00 98.81 191 VAL A N 1
ATOM 1468 C CA . VAL A 1 191 ? 12.921 5.336 4.119 1.00 98.81 191 VAL A CA 1
ATOM 1469 C C . VAL A 1 191 ? 14.317 4.727 4.014 1.00 98.81 191 VAL A C 1
ATOM 1471 O O . VAL A 1 191 ? 14.679 4.234 2.950 1.00 98.81 191 VAL A O 1
ATOM 1474 N N . ALA A 1 192 ? 15.066 4.668 5.119 1.00 98.69 192 ALA A N 1
ATOM 1475 C CA . ALA A 1 192 ? 16.405 4.079 5.128 1.00 98.69 192 ALA A CA 1
ATOM 1476 C C . ALA A 1 192 ? 16.404 2.599 4.698 1.00 98.69 192 ALA A C 1
ATOM 1478 O O . ALA A 1 192 ? 17.252 2.186 3.903 1.00 98.69 192 ALA A O 1
ATOM 1479 N N . HIS A 1 193 ? 15.435 1.809 5.179 1.00 98.69 193 HIS A N 1
ATOM 1480 C CA . HIS A 1 193 ? 15.259 0.415 4.764 1.00 98.69 193 HIS A CA 1
ATOM 1481 C C . HIS A 1 193 ? 14.942 0.316 3.270 1.00 98.69 193 HIS A C 1
ATOM 1483 O O . HIS A 1 193 ? 15.577 -0.464 2.566 1.00 98.69 193 HIS A O 1
ATOM 1489 N N . LEU A 1 194 ? 14.018 1.133 2.753 1.00 98.69 194 LEU A N 1
ATOM 1490 C CA . LEU A 1 194 ? 13.704 1.165 1.323 1.00 98.69 194 LEU A CA 1
ATOM 1491 C C . LEU A 1 194 ? 14.948 1.463 0.473 1.00 98.69 194 LEU A C 1
ATOM 1493 O O . LEU A 1 194 ? 15.208 0.737 -0.488 1.00 98.69 194 LEU A O 1
ATOM 1497 N N . SER A 1 195 ? 15.725 2.486 0.835 1.00 98.50 195 SER A N 1
ATOM 1498 C CA . SER A 1 195 ? 16.961 2.849 0.134 1.00 98.50 195 SER A CA 1
ATOM 1499 C C . SER A 1 195 ? 17.970 1.699 0.126 1.00 98.50 195 SER A C 1
ATOM 1501 O O . SER A 1 195 ? 18.606 1.431 -0.892 1.00 98.50 195 SER A O 1
ATOM 1503 N N . ASP A 1 196 ? 18.107 0.972 1.237 1.00 98.56 196 ASP A N 1
ATOM 1504 C CA . ASP A 1 196 ? 18.955 -0.221 1.297 1.00 98.56 196 ASP A CA 1
ATOM 1505 C C . ASP A 1 196 ? 18.445 -1.331 0.362 1.00 98.56 196 ASP A C 1
ATOM 1507 O O . ASP A 1 196 ? 19.207 -1.857 -0.452 1.00 98.56 196 ASP A O 1
ATOM 1511 N N . GLN A 1 197 ? 17.136 -1.604 0.382 1.00 98.44 197 GLN A N 1
ATOM 1512 C CA . GLN A 1 197 ? 16.503 -2.605 -0.483 1.00 98.44 197 GLN A CA 1
ATOM 1513 C C . GLN A 1 197 ? 16.544 -2.246 -1.975 1.00 98.44 197 GLN A C 1
ATOM 1515 O O . GLN A 1 197 ? 16.466 -3.145 -2.814 1.00 98.44 197 GLN A O 1
ATOM 1520 N N . HIS A 1 198 ? 16.660 -0.966 -2.328 1.00 98.56 198 HIS A N 1
ATOM 1521 C CA . HIS A 1 198 ? 16.771 -0.499 -3.710 1.00 98.56 198 HIS A CA 1
ATOM 1522 C C . HIS A 1 198 ? 18.207 -0.238 -4.173 1.00 98.56 198 HIS A C 1
ATOM 1524 O O . HIS A 1 198 ? 18.415 -0.103 -5.378 1.00 98.56 198 HIS A O 1
ATOM 1530 N N . ARG A 1 199 ? 19.211 -0.261 -3.286 1.00 98.50 199 ARG A N 1
ATOM 1531 C CA . ARG A 1 199 ? 20.606 0.072 -3.633 1.00 98.50 199 ARG A CA 1
ATOM 1532 C C . ARG A 1 199 ? 21.132 -0.688 -4.854 1.00 98.50 199 ARG A C 1
ATOM 1534 O O . ARG A 1 199 ? 21.784 -0.105 -5.710 1.00 98.50 199 ARG A O 1
ATOM 1541 N N . PHE A 1 200 ? 20.808 -1.975 -4.978 1.00 97.81 200 PHE A N 1
ATOM 1542 C CA . PHE A 1 200 ? 21.236 -2.779 -6.130 1.00 97.81 200 PHE A CA 1
ATOM 1543 C C . PHE A 1 200 ? 20.591 -2.335 -7.457 1.00 97.81 200 PHE A C 1
ATOM 1545 O O . PHE A 1 200 ? 21.228 -2.425 -8.505 1.00 97.81 200 PHE A O 1
ATOM 1552 N N . LEU A 1 201 ? 19.344 -1.851 -7.425 1.00 98.25 201 LEU A N 1
ATOM 1553 C CA . LEU A 1 201 ? 18.657 -1.307 -8.599 1.00 98.25 201 LEU A CA 1
ATOM 1554 C C . LEU A 1 201 ? 19.182 0.075 -8.958 1.00 98.25 201 LEU A C 1
ATOM 1556 O O . LEU A 1 201 ? 19.265 0.395 -10.136 1.00 98.25 201 LEU A O 1
ATOM 1560 N N . GLU A 1 202 ? 19.556 0.876 -7.965 1.00 98.12 202 GLU A N 1
ATOM 1561 C CA . GLU A 1 202 ? 20.187 2.175 -8.189 1.00 98.12 202 GLU A CA 1
ATOM 1562 C C . GLU A 1 202 ? 21.537 2.021 -8.893 1.00 98.12 202 GLU A C 1
ATOM 1564 O O . GLU A 1 202 ? 21.796 2.722 -9.869 1.00 98.12 202 GLU A O 1
ATOM 1569 N N . THR A 1 203 ? 22.370 1.069 -8.453 1.00 98.19 203 THR A N 1
ATOM 1570 C CA . THR A 1 203 ? 23.621 0.727 -9.145 1.00 98.19 203 THR A CA 1
ATOM 1571 C C . THR A 1 203 ? 23.344 0.247 -10.569 1.00 98.19 203 THR A C 1
ATOM 1573 O O . THR A 1 203 ? 23.929 0.765 -11.512 1.00 98.19 203 THR A O 1
ATOM 1576 N N . ALA A 1 204 ? 22.396 -0.677 -10.747 1.00 98.19 204 ALA A N 1
ATOM 1577 C CA . ALA A 1 204 ? 22.038 -1.191 -12.068 1.00 98.19 204 ALA A CA 1
ATOM 1578 C C . ALA A 1 204 ? 21.516 -0.095 -13.018 1.00 98.19 204 ALA A C 1
ATOM 1580 O O . ALA A 1 204 ? 21.856 -0.094 -14.200 1.00 98.19 204 ALA A O 1
ATOM 1581 N N . LEU A 1 205 ? 20.726 0.854 -12.505 1.00 98.12 205 LEU A N 1
ATOM 1582 C CA . LEU A 1 205 ? 20.256 2.020 -13.251 1.00 98.12 205 LEU A CA 1
ATOM 1583 C C . LEU A 1 205 ? 21.426 2.921 -13.666 1.00 98.12 205 LEU A C 1
ATOM 1585 O O . LEU A 1 205 ? 21.505 3.302 -14.832 1.00 98.12 205 LEU A O 1
ATOM 1589 N N . ALA A 1 206 ? 22.341 3.231 -12.743 1.00 97.88 206 ALA A N 1
ATOM 1590 C CA . ALA A 1 206 ? 23.519 4.053 -13.026 1.00 97.88 206 ALA A CA 1
ATOM 1591 C C . ALA A 1 206 ? 24.443 3.414 -14.079 1.00 97.88 206 ALA A C 1
ATOM 1593 O O . ALA A 1 206 ? 24.977 4.117 -14.936 1.00 97.88 206 ALA A O 1
ATOM 1594 N N . ASP A 1 207 ? 24.559 2.086 -14.061 1.00 98.12 207 ASP A N 1
ATOM 1595 C CA . ASP A 1 207 ? 25.356 1.306 -15.013 1.00 98.12 207 ASP A CA 1
ATOM 1596 C C . ASP A 1 207 ? 24.621 1.035 -16.345 1.00 98.12 207 ASP A C 1
ATOM 1598 O O . ASP A 1 207 ? 25.162 0.383 -17.239 1.00 98.12 207 ASP A O 1
ATOM 1602 N N . GLY A 1 208 ? 23.376 1.502 -16.501 1.00 97.25 208 GLY A N 1
ATOM 1603 C CA . GLY A 1 208 ? 22.582 1.302 -17.718 1.00 97.25 208 GLY A CA 1
ATOM 1604 C C . GLY A 1 208 ? 22.180 -0.157 -17.967 1.00 97.25 208 GLY A C 1
ATOM 1605 O O . GLY A 1 208 ? 21.954 -0.562 -19.110 1.00 97.25 208 GLY A O 1
ATOM 1606 N N . VAL A 1 209 ? 22.088 -0.972 -16.913 1.00 97.75 209 VAL A N 1
ATOM 1607 C CA . VAL A 1 209 ? 21.755 -2.395 -17.015 1.00 97.75 209 VAL A CA 1
ATOM 1608 C C . VAL A 1 209 ? 20.329 -2.560 -17.541 1.00 97.75 209 VAL A C 1
ATOM 1610 O O . VAL A 1 209 ? 19.357 -2.097 -16.951 1.00 97.75 209 VAL A O 1
ATOM 1613 N N . ALA A 1 210 ? 20.177 -3.269 -18.657 1.00 94.44 210 ALA A N 1
ATOM 1614 C CA . ALA A 1 210 ? 18.879 -3.461 -19.303 1.00 94.44 210 ALA A CA 1
ATOM 1615 C C . ALA A 1 210 ? 17.998 -4.533 -18.632 1.00 94.44 210 ALA A C 1
ATOM 1617 O O . ALA A 1 210 ? 16.796 -4.598 -18.898 1.00 94.44 210 ALA A O 1
ATOM 1618 N N . LEU A 1 211 ? 18.570 -5.398 -17.799 1.00 94.88 211 LEU A N 1
ATOM 1619 C CA . LEU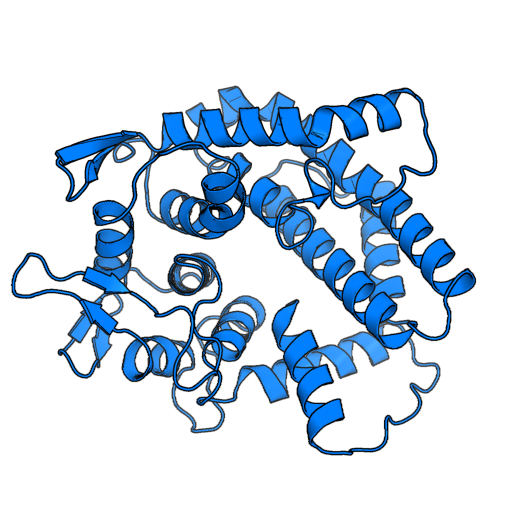 A 1 211 ? 17.845 -6.474 -17.139 1.00 94.88 211 LEU A CA 1
ATOM 1620 C C . LEU A 1 211 ? 18.552 -6.874 -15.850 1.00 94.88 211 LEU A C 1
ATOM 1622 O O . LEU A 1 211 ? 19.742 -7.180 -15.856 1.00 94.88 211 LEU A O 1
ATOM 1626 N N . VAL A 1 212 ? 17.787 -6.961 -14.767 1.00 95.25 212 VAL A N 1
ATOM 1627 C CA . VAL A 1 212 ? 18.278 -7.454 -13.482 1.00 95.25 212 VAL A CA 1
ATOM 1628 C C . VAL A 1 212 ? 17.501 -8.728 -13.122 1.00 95.25 212 VAL A C 1
ATOM 1630 O O . VAL A 1 212 ? 16.273 -8.677 -13.030 1.00 95.25 212 VAL A O 1
ATOM 1633 N N . PRO A 1 213 ? 18.165 -9.885 -12.930 1.00 90.62 213 PRO A N 1
ATOM 1634 C CA . PRO A 1 213 ? 17.472 -11.142 -12.654 1.00 90.62 213 PRO A CA 1
ATOM 1635 C C . PRO A 1 213 ? 16.665 -11.115 -11.349 1.00 90.62 213 PRO A C 1
ATOM 1637 O O . PRO A 1 213 ? 17.225 -10.922 -10.266 1.00 90.62 213 PRO A O 1
ATOM 1640 N N . LYS A 1 214 ? 15.360 -11.404 -11.430 1.00 90.88 214 LYS A N 1
ATOM 1641 C CA . LYS A 1 214 ? 14.481 -11.559 -10.261 1.00 90.88 214 LYS A CA 1
ATOM 1642 C C . LYS A 1 214 ? 14.684 -12.932 -9.614 1.00 90.88 214 LYS A C 1
ATOM 1644 O O . LYS A 1 214 ? 14.323 -13.957 -10.177 1.00 90.88 214 LYS A O 1
ATOM 1649 N N . ARG A 1 215 ? 15.247 -12.947 -8.409 1.00 90.50 215 ARG A N 1
ATOM 1650 C CA . ARG A 1 215 ? 15.574 -14.131 -7.591 1.00 90.50 215 ARG A CA 1
ATOM 1651 C C . ARG A 1 215 ? 15.023 -14.014 -6.162 1.00 90.50 215 ARG A C 1
ATOM 1653 O O . ARG A 1 215 ? 15.601 -14.565 -5.232 1.00 90.50 215 ARG A O 1
ATOM 1660 N N . LYS A 1 216 ? 13.913 -13.278 -5.986 1.00 90.81 216 LYS A N 1
ATOM 1661 C CA . LYS A 1 216 ? 13.270 -13.018 -4.681 1.00 90.81 216 LYS A CA 1
ATOM 1662 C C . LYS A 1 216 ? 14.238 -12.405 -3.646 1.00 90.81 216 LYS A C 1
ATOM 1664 O O . LYS A 1 216 ? 14.200 -12.743 -2.469 1.00 90.81 216 LYS A O 1
ATOM 1669 N N . GLN A 1 217 ? 15.115 -11.513 -4.099 1.00 94.50 217 GLN A N 1
ATOM 1670 C CA . GLN A 1 217 ? 16.121 -10.824 -3.290 1.00 94.50 217 GLN A CA 1
ATOM 1671 C C . GLN A 1 217 ? 15.753 -9.358 -3.038 1.00 94.50 217 GLN A C 1
ATOM 1673 O O . GLN A 1 217 ? 15.046 -8.753 -3.847 1.00 94.50 217 GLN A O 1
ATOM 1678 N N . PHE A 1 218 ? 16.283 -8.784 -1.956 1.00 97.06 218 PHE A N 1
ATOM 1679 C CA . PHE A 1 218 ? 16.124 -7.369 -1.600 1.00 97.06 218 PHE A CA 1
ATOM 1680 C C . PHE A 1 218 ? 14.653 -6.915 -1.676 1.00 97.06 218 PHE A C 1
ATOM 1682 O O . PHE A 1 218 ? 13.774 -7.627 -1.183 1.00 97.06 218 PHE A O 1
ATOM 1689 N N . ILE A 1 219 ? 14.349 -5.808 -2.371 1.00 97.62 219 ILE A N 1
ATOM 1690 C CA . ILE A 1 219 ? 12.972 -5.326 -2.541 1.00 97.62 219 ILE A CA 1
ATOM 1691 C C . ILE A 1 219 ? 12.021 -6.388 -3.117 1.00 97.62 219 ILE A C 1
ATOM 1693 O O . ILE A 1 219 ? 10.848 -6.440 -2.754 1.00 97.62 219 ILE A O 1
ATOM 1697 N N . TRP A 1 220 ? 12.506 -7.287 -3.977 1.00 96.06 220 TRP A N 1
ATOM 1698 C CA . TRP A 1 220 ? 11.680 -8.345 -4.563 1.00 96.06 220 TRP A CA 1
ATOM 1699 C C . TRP A 1 220 ? 11.380 -9.497 -3.598 1.00 96.06 220 TRP A C 1
ATOM 1701 O O . TRP A 1 220 ? 10.585 -10.373 -3.938 1.00 96.06 220 TRP A O 1
ATOM 1711 N N . SER A 1 221 ? 11.985 -9.514 -2.408 1.00 95.38 221 SER A N 1
ATOM 1712 C CA . SER A 1 221 ? 11.602 -10.420 -1.320 1.00 95.38 221 SER A CA 1
ATOM 1713 C C . SER A 1 221 ? 10.354 -9.947 -0.561 1.00 95.38 221 SER A C 1
ATOM 1715 O O . SER A 1 221 ? 9.704 -10.752 0.109 1.00 95.38 221 SER A O 1
ATOM 1717 N N . HIS A 1 222 ? 9.990 -8.666 -0.694 1.00 96.00 222 HIS A N 1
ATOM 1718 C CA . HIS A 1 222 ? 8.800 -8.104 -0.066 1.00 96.00 222 HIS A CA 1
ATOM 1719 C C . HIS A 1 222 ? 7.523 -8.519 -0.808 1.00 96.00 222 HIS A C 1
ATOM 1721 O O . HIS A 1 222 ? 7.535 -8.666 -2.040 1.00 96.00 222 HIS A O 1
ATOM 1727 N N . PRO A 1 223 ? 6.386 -8.640 -0.094 1.00 92.69 223 PRO A N 1
ATOM 1728 C CA . PRO A 1 223 ? 5.080 -8.776 -0.720 1.00 92.69 223 PRO A CA 1
ATOM 1729 C C . PRO A 1 223 ? 4.875 -7.728 -1.810 1.00 92.69 223 PRO A C 1
ATOM 1731 O O . PRO A 1 223 ? 5.319 -6.582 -1.689 1.00 92.69 223 PRO A O 1
ATOM 1734 N N . CYS A 1 224 ? 4.213 -8.128 -2.895 1.00 92.44 224 CYS A N 1
ATOM 1735 C CA . CYS A 1 224 ? 3.892 -7.224 -3.998 1.00 92.44 224 CYS A CA 1
ATOM 1736 C C . CYS A 1 224 ? 5.123 -6.565 -4.655 1.00 92.44 224 CYS A C 1
ATOM 1738 O O . CYS A 1 224 ? 5.009 -5.497 -5.255 1.00 92.44 224 CYS A O 1
ATOM 1740 N N . GLY A 1 225 ? 6.309 -7.172 -4.512 1.00 94.75 225 GLY A N 1
ATOM 1741 C CA . GLY A 1 225 ? 7.573 -6.612 -4.990 1.00 94.75 225 GLY A CA 1
ATOM 1742 C C . GLY A 1 225 ? 7.974 -5.319 -4.272 1.00 94.75 225 GLY A C 1
ATOM 1743 O O . GLY A 1 225 ? 8.633 -4.475 -4.880 1.00 94.75 225 GLY A O 1
ATOM 1744 N N . GLY A 1 226 ? 7.507 -5.115 -3.036 1.00 97.00 226 GLY A N 1
ATOM 1745 C CA . GLY A 1 226 ? 7.829 -3.949 -2.211 1.00 97.00 226 GLY A CA 1
ATOM 1746 C C . GLY A 1 226 ? 7.177 -2.637 -2.653 1.00 97.00 226 GLY A C 1
ATOM 1747 O O . GLY A 1 226 ? 7.520 -1.582 -2.133 1.00 97.00 226 GLY A O 1
ATOM 1748 N N . LEU A 1 227 ? 6.216 -2.661 -3.581 1.00 97.81 227 LEU A N 1
ATOM 1749 C CA . LEU A 1 227 ? 5.564 -1.438 -4.068 1.00 97.81 227 LEU A CA 1
ATOM 1750 C C . LEU A 1 227 ? 4.747 -0.716 -2.982 1.00 97.81 227 LEU A C 1
ATOM 1752 O O . LEU A 1 227 ? 4.724 0.512 -2.973 1.00 97.81 227 LEU A O 1
ATOM 1756 N N . HIS A 1 228 ? 4.161 -1.438 -2.021 1.00 97.44 228 HIS A N 1
ATOM 1757 C CA . HIS A 1 228 ? 3.534 -0.811 -0.848 1.00 97.44 228 HIS A CA 1
ATOM 1758 C C . HIS A 1 228 ? 4.551 -0.300 0.177 1.00 97.44 228 HIS A C 1
ATOM 1760 O O . HIS A 1 228 ? 4.250 0.653 0.886 1.00 97.44 228 HIS A O 1
ATOM 1766 N N . LEU A 1 229 ? 5.760 -0.873 0.239 1.00 98.44 229 LEU A N 1
ATOM 1767 C CA . LEU A 1 229 ? 6.838 -0.317 1.063 1.00 98.44 229 LEU A CA 1
ATOM 1768 C C . LEU A 1 229 ? 7.274 1.053 0.520 1.00 98.44 229 LEU A C 1
ATOM 1770 O O . LEU A 1 229 ? 7.466 1.972 1.307 1.00 98.44 229 LEU A O 1
ATOM 1774 N N . VAL A 1 230 ? 7.338 1.216 -0.809 1.00 98.69 230 VAL A N 1
ATOM 1775 C CA . VAL A 1 230 ? 7.569 2.527 -1.448 1.00 98.69 230 VAL A CA 1
ATOM 1776 C C . VAL A 1 230 ? 6.491 3.535 -1.043 1.00 98.69 230 VAL A C 1
ATOM 1778 O O . VAL A 1 230 ? 6.816 4.653 -0.656 1.00 98.69 230 VAL A O 1
ATOM 1781 N N . GLN A 1 231 ? 5.214 3.140 -1.093 1.00 98.31 231 GLN A N 1
ATOM 1782 C CA . GLN A 1 231 ? 4.112 4.006 -0.659 1.00 98.31 231 GLN A CA 1
ATOM 1783 C C . GLN A 1 231 ? 4.235 4.367 0.829 1.00 98.31 231 GLN A C 1
ATOM 1785 O O . GLN A 1 231 ? 4.108 5.533 1.182 1.00 98.31 231 GLN A O 1
ATOM 1790 N N . ALA A 1 232 ? 4.511 3.385 1.693 1.00 98.31 232 ALA A N 1
ATOM 1791 C CA . ALA A 1 232 ? 4.635 3.580 3.135 1.00 98.31 232 ALA A CA 1
ATOM 1792 C C . ALA A 1 232 ? 5.790 4.523 3.506 1.00 98.31 232 ALA A C 1
ATOM 1794 O O . ALA A 1 232 ? 5.604 5.402 4.342 1.00 98.31 232 ALA A O 1
ATOM 1795 N N . ALA A 1 233 ? 6.951 4.382 2.858 1.00 98.62 233 ALA A N 1
ATOM 1796 C CA . ALA A 1 233 ? 8.128 5.218 3.105 1.00 98.62 233 ALA A CA 1
ATOM 1797 C C . ALA A 1 233 ? 7.858 6.714 2.871 1.00 98.62 233 ALA A C 1
ATOM 1799 O O . ALA A 1 233 ? 8.438 7.561 3.542 1.00 98.62 233 ALA A O 1
ATOM 1800 N N . PHE A 1 234 ? 6.954 7.041 1.945 1.00 98.44 234 PHE A N 1
ATOM 1801 C CA . PHE A 1 234 ? 6.644 8.419 1.561 1.00 98.44 234 PHE A CA 1
ATOM 1802 C C . PHE A 1 234 ? 5.204 8.829 1.885 1.00 98.44 234 PHE A C 1
ATOM 1804 O O . PHE A 1 234 ? 4.726 9.852 1.400 1.00 98.44 234 PHE A O 1
ATOM 1811 N N . ALA A 1 235 ? 4.517 8.067 2.739 1.00 96.44 235 ALA A N 1
ATOM 1812 C CA . ALA A 1 235 ? 3.113 8.288 3.080 1.00 96.44 235 ALA A CA 1
ATOM 1813 C C . A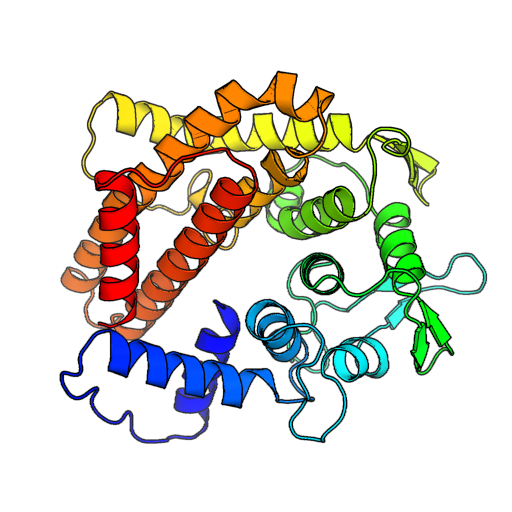LA A 1 235 ? 2.847 9.616 3.810 1.00 96.44 235 ALA A C 1
ATOM 1815 O O . ALA A 1 235 ? 1.700 10.040 3.892 1.00 96.44 235 ALA A O 1
ATOM 1816 N N . TRP A 1 236 ? 3.897 10.262 4.326 1.00 96.75 236 TRP A N 1
ATOM 1817 C CA . TRP A 1 236 ? 3.834 11.493 5.120 1.00 96.75 236 TRP A CA 1
ATOM 1818 C C . TRP A 1 236 ? 4.478 12.699 4.422 1.00 96.75 236 TRP A C 1
ATOM 1820 O O . TRP A 1 236 ? 4.874 13.674 5.054 1.00 96.75 236 TRP A O 1
ATOM 1830 N N . MET A 1 237 ? 4.620 12.637 3.094 1.00 97.25 237 MET A N 1
ATOM 1831 C CA . MET A 1 237 ? 5.215 13.713 2.284 1.00 97.25 237 MET A CA 1
ATOM 1832 C C . MET A 1 237 ? 4.341 14.971 2.159 1.00 97.25 237 MET A C 1
ATOM 1834 O O . MET A 1 237 ? 4.783 15.958 1.562 1.00 97.25 237 MET A O 1
ATOM 1838 N N . ASP A 1 238 ? 3.117 14.938 2.681 1.00 94.69 238 ASP A N 1
ATOM 1839 C CA . ASP A 1 238 ? 2.249 16.099 2.880 1.00 94.69 238 ASP A CA 1
ATOM 1840 C C . ASP A 1 238 ? 2.657 16.925 4.114 1.00 94.69 238 ASP A C 1
ATOM 1842 O O . ASP A 1 238 ? 2.345 18.115 4.189 1.00 94.69 238 ASP A O 1
ATOM 1846 N N . GLN A 1 239 ? 3.401 16.328 5.050 1.00 95.44 239 GLN A N 1
ATOM 1847 C CA . GLN A 1 239 ? 3.900 17.012 6.233 1.00 95.44 239 GLN A CA 1
ATOM 1848 C C . GLN A 1 239 ? 5.197 17.790 5.926 1.00 95.44 239 GLN A C 1
ATOM 1850 O O . GLN A 1 239 ? 6.148 17.213 5.384 1.00 95.44 239 GLN A O 1
ATOM 1855 N N . PRO A 1 240 ? 5.290 19.097 6.253 1.00 94.75 240 PRO A N 1
ATOM 1856 C CA . PRO A 1 240 ? 6.400 19.938 5.804 1.00 94.75 240 PRO A CA 1
ATOM 1857 C C . PRO A 1 240 ? 7.791 19.475 6.248 1.00 94.75 240 PRO A C 1
ATOM 1859 O O . PRO A 1 240 ? 8.713 19.485 5.430 1.00 94.75 240 PRO A O 1
ATOM 1862 N N . ARG A 1 241 ? 7.963 19.059 7.512 1.00 95.69 241 ARG A N 1
ATOM 1863 C CA . ARG A 1 241 ? 9.289 18.690 8.041 1.00 95.69 241 ARG A CA 1
ATOM 1864 C C . ARG A 1 241 ? 9.744 17.348 7.490 1.00 95.69 241 ARG A C 1
ATOM 1866 O O . ARG A 1 241 ? 10.914 17.195 7.135 1.00 95.69 241 ARG A O 1
ATOM 1873 N N . PHE A 1 242 ? 8.827 16.386 7.393 1.00 96.94 242 PHE A N 1
ATOM 1874 C CA . PHE A 1 242 ? 9.110 15.107 6.747 1.00 96.94 242 PHE A CA 1
ATOM 1875 C C . PHE A 1 242 ? 9.483 15.300 5.269 1.00 96.94 242 PHE A C 1
ATOM 1877 O O . PHE A 1 242 ? 10.495 14.768 4.807 1.00 96.94 242 PHE A O 1
ATOM 1884 N N . ARG A 1 243 ? 8.721 16.131 4.542 1.00 97.56 243 ARG A N 1
ATOM 1885 C CA . ARG A 1 243 ? 8.989 16.452 3.135 1.00 97.56 243 ARG A CA 1
ATOM 1886 C C . ARG A 1 243 ? 10.361 17.081 2.937 1.00 97.56 243 ARG A C 1
ATOM 1888 O O . ARG A 1 243 ? 11.099 16.633 2.066 1.00 97.56 243 ARG A O 1
ATOM 1895 N N . GLU A 1 244 ? 10.704 18.103 3.718 1.00 97.44 244 GLU A N 1
ATOM 1896 C CA . GLU A 1 244 ? 12.002 18.784 3.634 1.00 97.44 244 GLU A CA 1
ATOM 1897 C C . GLU A 1 244 ? 13.169 17.794 3.757 1.00 97.44 244 GLU A C 1
ATOM 1899 O O . GLU A 1 244 ? 14.109 17.840 2.964 1.00 97.44 244 GLU A O 1
ATOM 1904 N N . ARG A 1 245 ? 13.067 16.852 4.700 1.00 97.88 245 ARG A N 1
ATOM 1905 C CA . ARG A 1 245 ? 14.104 15.852 4.969 1.00 97.88 245 ARG A CA 1
ATOM 1906 C C . ARG A 1 245 ? 14.256 14.819 3.852 1.00 97.88 245 ARG A C 1
ATOM 1908 O O . ARG A 1 245 ? 15.380 14.446 3.525 1.00 97.88 245 ARG A O 1
ATOM 1915 N N . HIS A 1 246 ? 13.146 14.354 3.277 1.00 98.56 246 HIS A N 1
ATOM 1916 C CA . HIS A 1 246 ? 13.132 13.156 2.424 1.00 98.56 246 HIS A CA 1
ATOM 1917 C C . HIS A 1 246 ? 12.875 13.416 0.943 1.00 98.56 246 HIS A C 1
ATOM 1919 O O . HIS A 1 246 ? 12.936 12.479 0.151 1.00 98.56 246 HIS A O 1
ATOM 1925 N N . LEU A 1 247 ? 12.624 14.660 0.518 1.00 98.50 247 LEU A N 1
ATOM 1926 C CA . LEU A 1 247 ? 12.272 14.960 -0.877 1.00 98.50 247 LEU A CA 1
ATOM 1927 C C . LEU A 1 247 ? 13.326 14.489 -1.889 1.00 98.50 247 LEU A C 1
ATOM 1929 O O . LEU A 1 247 ? 12.966 13.997 -2.959 1.00 98.50 247 LEU A O 1
ATOM 1933 N N . ALA A 1 248 ? 14.613 14.648 -1.577 1.00 98.31 248 ALA A N 1
ATOM 1934 C CA . ALA A 1 248 ? 15.689 14.218 -2.469 1.00 98.31 248 ALA A CA 1
ATOM 1935 C C . ALA A 1 248 ? 15.690 12.692 -2.654 1.00 98.31 248 ALA A C 1
ATOM 1937 O O . ALA A 1 248 ? 15.727 12.205 -3.785 1.00 98.31 248 ALA A O 1
ATOM 1938 N N . GLU A 1 249 ? 15.572 11.950 -1.553 1.00 98.62 249 GLU A N 1
ATOM 1939 C CA . GLU A 1 249 ? 15.515 10.491 -1.581 1.00 98.62 249 GLU A CA 1
ATOM 1940 C C . GLU A 1 249 ? 14.233 9.999 -2.263 1.00 98.62 249 GLU A C 1
ATOM 1942 O O . GLU A 1 249 ? 14.289 9.137 -3.133 1.00 98.62 249 GLU A O 1
ATOM 1947 N N . ALA A 1 250 ? 13.085 10.617 -1.979 1.00 98.62 250 ALA A N 1
ATOM 1948 C CA . ALA A 1 250 ? 11.819 10.311 -2.640 1.00 98.62 250 ALA A CA 1
ATOM 1949 C C . ALA A 1 250 ? 11.913 10.436 -4.168 1.00 98.62 250 ALA A C 1
ATOM 1951 O O . ALA A 1 250 ? 11.473 9.543 -4.892 1.00 98.62 250 ALA A O 1
ATOM 1952 N N . LYS A 1 251 ? 12.541 11.506 -4.675 1.00 98.12 251 LYS A N 1
ATOM 1953 C CA . LYS A 1 251 ? 12.762 11.694 -6.119 1.00 98.12 251 LYS A CA 1
ATOM 1954 C C . LYS A 1 251 ? 13.668 10.618 -6.713 1.00 98.12 251 LYS A C 1
ATOM 1956 O O . LYS A 1 251 ? 13.385 10.118 -7.795 1.00 98.12 251 LYS A O 1
ATOM 1961 N N . LYS A 1 252 ? 14.721 10.219 -6.003 1.00 98.31 252 LYS A N 1
ATOM 1962 C CA . LYS A 1 252 ? 15.586 9.111 -6.423 1.00 98.31 252 LYS A CA 1
ATOM 1963 C C . LYS A 1 252 ? 14.813 7.789 -6.495 1.00 98.31 252 LYS A C 1
ATOM 1965 O O . LYS A 1 252 ? 14.939 7.054 -7.472 1.00 98.31 252 LYS A O 1
ATOM 1970 N N . GLN A 1 253 ? 13.954 7.519 -5.512 1.00 98.56 253 GLN A N 1
ATOM 1971 C CA . GLN A 1 253 ? 13.123 6.315 -5.493 1.00 98.56 253 GLN A CA 1
ATOM 1972 C C . GLN A 1 253 ? 12.043 6.304 -6.586 1.00 98.56 253 GLN A C 1
ATOM 1974 O O . GLN A 1 253 ? 11.687 5.232 -7.078 1.00 98.56 253 GLN A O 1
ATOM 1979 N N . VAL A 1 254 ? 11.569 7.472 -7.036 1.00 98.50 254 VAL A N 1
ATOM 1980 C CA . VAL A 1 254 ? 10.739 7.586 -8.248 1.00 98.50 254 VAL A CA 1
ATOM 1981 C C . VAL A 1 254 ? 11.507 7.117 -9.487 1.00 98.50 254 VAL A C 1
ATOM 1983 O O . VAL A 1 254 ? 10.957 6.355 -10.279 1.00 98.50 254 VAL A O 1
ATOM 1986 N N . GLU A 1 255 ? 12.767 7.516 -9.667 1.00 98.31 255 GLU A N 1
ATOM 1987 C CA . GLU A 1 255 ? 13.557 7.077 -10.828 1.00 98.31 255 GLU A CA 1
ATOM 1988 C C . GLU A 1 255 ? 13.755 5.555 -10.829 1.00 98.31 255 GLU A C 1
ATOM 1990 O O . GLU A 1 255 ? 13.543 4.896 -11.849 1.00 98.31 255 GLU A O 1
ATOM 1995 N N . VAL A 1 256 ? 14.044 4.968 -9.661 1.00 98.44 256 VAL A N 1
ATOM 1996 C CA . VAL A 1 256 ? 14.098 3.506 -9.500 1.00 98.44 256 VAL A CA 1
ATOM 1997 C C . VAL A 1 256 ? 12.750 2.866 -9.844 1.00 98.44 256 VAL A C 1
ATOM 1999 O O . VAL A 1 256 ? 12.716 1.846 -10.529 1.00 98.44 256 VAL A O 1
ATOM 2002 N N . LEU A 1 257 ? 11.627 3.453 -9.419 1.00 98.12 257 LEU A N 1
ATOM 2003 C CA . LEU A 1 257 ? 10.290 2.949 -9.741 1.00 98.12 257 LEU A CA 1
ATOM 2004 C C . LEU A 1 257 ? 10.041 2.905 -11.257 1.00 98.12 257 LEU A C 1
ATOM 2006 O O . LEU A 1 257 ? 9.552 1.891 -11.755 1.00 98.12 257 LEU A O 1
ATOM 2010 N N . PHE A 1 258 ? 10.373 3.961 -12.002 1.00 97.69 258 PHE A N 1
ATOM 2011 C CA . PHE A 1 258 ? 10.204 3.968 -13.461 1.00 97.69 258 PHE A CA 1
ATOM 2012 C C . PHE A 1 258 ? 11.168 3.000 -14.154 1.00 97.69 258 PHE A C 1
ATOM 2014 O O . PHE A 1 258 ? 10.746 2.256 -15.036 1.00 97.69 258 PHE A O 1
ATOM 2021 N N . TYR A 1 259 ? 12.416 2.910 -13.696 1.00 97.75 259 TYR A N 1
ATOM 2022 C CA . TYR A 1 259 ? 13.368 1.910 -14.181 1.00 97.75 259 TYR A CA 1
ATOM 2023 C C . TYR A 1 259 ? 12.857 0.473 -13.989 1.00 97.75 259 TYR A C 1
ATOM 2025 O O . TYR A 1 259 ? 12.950 -0.360 -14.897 1.00 97.75 259 TYR A O 1
ATOM 2033 N N . ARG A 1 260 ? 12.235 0.189 -12.835 1.00 97.44 260 ARG A N 1
ATOM 2034 C CA . ARG A 1 260 ? 11.620 -1.112 -12.537 1.00 97.44 260 ARG A CA 1
ATOM 2035 C C . ARG A 1 260 ? 10.550 -1.515 -13.547 1.00 97.44 260 ARG A C 1
ATOM 2037 O O . ARG A 1 260 ? 10.471 -2.701 -13.861 1.00 97.44 260 ARG A O 1
ATOM 2044 N N . LEU A 1 261 ? 9.756 -0.576 -14.073 1.00 96.19 261 LEU A N 1
ATOM 2045 C CA . LEU A 1 261 ? 8.737 -0.887 -15.084 1.00 96.19 261 LEU A CA 1
ATOM 2046 C C . LEU A 1 261 ? 9.355 -1.602 -16.288 1.00 96.19 261 LEU A C 1
ATOM 2048 O O . LEU A 1 261 ? 8.831 -2.624 -16.735 1.00 96.19 261 LEU A O 1
ATOM 2052 N N . ASP A 1 262 ? 10.480 -1.097 -16.788 1.00 94.62 262 ASP A N 1
ATOM 2053 C CA . ASP A 1 262 ? 11.129 -1.647 -17.973 1.00 94.62 262 ASP A CA 1
ATOM 2054 C C . ASP A 1 262 ? 11.828 -2.976 -17.693 1.00 94.62 262 ASP A C 1
ATOM 2056 O O . ASP A 1 262 ? 11.603 -3.951 -18.417 1.00 94.62 262 ASP A O 1
ATOM 2060 N N . ILE A 1 263 ? 12.649 -3.049 -16.641 1.00 96.56 263 ILE A N 1
ATOM 2061 C CA . ILE A 1 263 ? 13.413 -4.273 -16.361 1.00 96.56 263 ILE A CA 1
ATOM 2062 C C . ILE A 1 263 ? 12.509 -5.432 -15.934 1.00 96.56 263 ILE A C 1
ATOM 2064 O O . ILE A 1 263 ? 12.750 -6.569 -16.337 1.00 96.56 263 ILE A O 1
ATOM 2068 N N . GLU A 1 264 ? 11.450 -5.173 -15.160 1.00 95.94 264 GLU A N 1
ATOM 2069 C CA . GLU A 1 264 ? 10.544 -6.232 -14.718 1.00 95.94 264 GLU A CA 1
ATOM 2070 C C . GLU A 1 264 ? 9.621 -6.674 -15.858 1.00 95.94 264 GLU A C 1
ATOM 2072 O O . GLU A 1 264 ? 9.309 -7.858 -15.944 1.00 95.94 264 GLU A O 1
ATOM 2077 N N . THR A 1 265 ? 9.264 -5.775 -16.787 1.00 94.75 265 THR A N 1
ATOM 2078 C CA . THR A 1 265 ? 8.573 -6.156 -18.032 1.00 94.75 265 THR A CA 1
ATOM 2079 C C . THR A 1 265 ? 9.399 -7.153 -18.835 1.00 94.75 265 THR A C 1
ATOM 2081 O O . THR A 1 265 ? 8.904 -8.233 -19.146 1.00 94.75 265 THR A O 1
ATOM 2084 N N . ARG A 1 266 ? 10.677 -6.842 -19.093 1.00 95.00 266 ARG A N 1
ATOM 2085 C CA . ARG A 1 266 ? 11.583 -7.747 -19.820 1.00 95.00 266 ARG A CA 1
ATOM 2086 C C . ARG A 1 266 ? 11.775 -9.075 -19.088 1.00 95.00 266 ARG A C 1
ATOM 2088 O O . ARG A 1 266 ? 11.849 -10.115 -19.732 1.00 95.00 266 ARG A O 1
ATOM 2095 N N . ALA A 1 267 ? 11.835 -9.052 -17.756 1.00 94.62 267 ALA A N 1
ATOM 2096 C CA . ALA A 1 267 ? 11.935 -10.269 -16.956 1.00 94.62 267 ALA A CA 1
ATOM 2097 C C . ALA A 1 267 ? 10.692 -11.167 -17.098 1.00 94.62 267 ALA A C 1
ATOM 2099 O O . ALA A 1 267 ? 10.838 -12.385 -17.169 1.00 94.62 267 ALA A O 1
ATOM 2100 N N . TYR A 1 268 ? 9.485 -10.591 -17.161 1.00 93.88 268 TYR A N 1
ATOM 2101 C CA . TYR A 1 268 ? 8.268 -11.364 -17.427 1.00 93.88 268 TYR A CA 1
ATOM 2102 C C . TYR A 1 268 ? 8.227 -11.907 -18.852 1.00 93.88 268 TYR A C 1
ATOM 2104 O O . TYR A 1 268 ? 7.885 -13.073 -19.021 1.00 93.88 268 TYR A O 1
ATOM 2112 N N . ASP A 1 269 ? 8.607 -11.107 -19.851 1.00 93.75 269 ASP A N 1
ATOM 2113 C CA . ASP A 1 269 ? 8.653 -11.559 -21.246 1.00 93.75 269 ASP A CA 1
ATOM 2114 C C . ASP A 1 269 ? 9.627 -12.745 -21.400 1.00 93.75 269 ASP A C 1
ATOM 2116 O O . ASP A 1 269 ? 9.244 -13.795 -21.906 1.00 93.75 269 ASP A O 1
ATOM 2120 N N . GLN A 1 270 ? 10.836 -12.653 -20.831 1.00 95.06 270 GLN A N 1
ATOM 2121 C CA . GLN A 1 270 ? 11.790 -13.770 -20.835 1.00 95.06 270 GLN A CA 1
ATOM 2122 C C . GLN A 1 270 ? 11.277 -15.012 -20.100 1.00 95.06 270 GLN A C 1
ATOM 2124 O O . GLN A 1 270 ? 11.550 -16.131 -20.527 1.00 95.06 270 GLN A O 1
ATOM 2129 N N . ALA A 1 271 ? 10.558 -14.840 -18.989 1.00 94.31 271 ALA A N 1
ATOM 2130 C CA . ALA A 1 271 ? 9.985 -15.966 -18.258 1.00 94.31 271 ALA A CA 1
ATOM 2131 C C . ALA A 1 271 ? 8.858 -16.650 -19.049 1.00 94.31 271 ALA A C 1
ATOM 2133 O O . ALA A 1 271 ? 8.754 -17.873 -19.010 1.00 94.31 271 ALA A O 1
ATOM 2134 N N . LEU A 1 272 ? 8.039 -15.875 -19.767 1.00 94.19 272 LEU A N 1
ATOM 2135 C CA . LEU A 1 272 ? 6.976 -16.389 -20.634 1.00 94.19 272 LEU A CA 1
ATOM 2136 C C . LEU A 1 272 ? 7.547 -17.175 -21.816 1.00 94.19 272 LEU A C 1
ATOM 2138 O O . LEU A 1 272 ? 7.043 -18.253 -22.118 1.00 94.19 272 LEU A O 1
ATOM 2142 N N . ASP A 1 273 ? 8.618 -16.670 -22.431 1.00 95.94 273 ASP A N 1
ATOM 2143 C CA . ASP A 1 273 ? 9.309 -17.357 -23.526 1.00 95.94 273 ASP A CA 1
ATOM 2144 C C . ASP A 1 273 ? 9.985 -18.651 -23.049 1.00 95.94 273 ASP A C 1
ATOM 2146 O O . ASP A 1 273 ? 9.950 -19.672 -23.736 1.00 95.94 273 ASP A O 1
ATOM 2150 N N . ALA A 1 274 ? 10.606 -18.619 -21.866 1.00 96.62 274 ALA A N 1
ATOM 2151 C CA . ALA A 1 274 ? 11.353 -19.752 -21.326 1.00 96.62 274 ALA A CA 1
ATOM 2152 C C . ALA A 1 274 ? 10.463 -20.855 -20.735 1.00 96.62 274 ALA A C 1
ATOM 2154 O O . ALA A 1 274 ? 10.892 -22.008 -20.694 1.00 96.62 274 ALA A O 1
ATOM 2155 N N . ALA A 1 275 ? 9.271 -20.511 -20.241 1.00 96.38 275 ALA A N 1
ATOM 2156 C CA . ALA A 1 275 ? 8.388 -21.444 -19.545 1.00 96.38 275 ALA A CA 1
ATOM 2157 C C . ALA A 1 275 ? 6.899 -21.183 -19.875 1.00 96.38 275 ALA A C 1
ATOM 2159 O O . ALA A 1 275 ? 6.109 -20.808 -18.993 1.00 96.38 275 ALA A O 1
ATOM 2160 N N . PRO A 1 276 ? 6.493 -21.354 -21.151 1.00 96.00 276 PRO A N 1
ATOM 2161 C CA . PRO A 1 276 ? 5.141 -21.046 -21.623 1.00 96.00 276 PRO A CA 1
ATOM 2162 C C . PRO A 1 276 ? 4.047 -21.882 -20.942 1.00 96.00 276 PRO A C 1
ATOM 2164 O O . PRO A 1 276 ? 2.892 -21.459 -20.882 1.00 96.00 276 PRO A O 1
ATOM 2167 N N . GLU A 1 277 ? 4.379 -23.038 -20.366 1.00 96.69 277 GLU A N 1
ATOM 2168 C CA . GLU A 1 277 ? 3.458 -23.853 -19.570 1.00 96.69 277 GLU A CA 1
ATOM 2169 C C . GLU A 1 277 ? 2.951 -23.142 -18.300 1.00 96.69 277 GLU A C 1
ATOM 2171 O O . GLU A 1 277 ? 1.889 -23.493 -17.785 1.00 96.69 277 GLU A O 1
ATOM 2176 N N . TYR A 1 278 ? 3.655 -22.104 -17.828 1.00 95.25 278 TYR A N 1
ATOM 2177 C CA . TYR A 1 278 ? 3.236 -21.253 -16.707 1.00 95.25 278 TYR A CA 1
ATOM 2178 C C . TYR A 1 278 ? 2.642 -19.912 -17.157 1.00 95.25 278 TYR A C 1
ATOM 2180 O O . TYR A 1 278 ? 2.538 -18.985 -16.348 1.00 95.25 278 TYR A O 1
ATOM 2188 N N . ALA A 1 279 ? 2.248 -19.774 -18.430 1.00 93.62 279 ALA A N 1
ATOM 2189 C CA . ALA A 1 279 ? 1.798 -18.500 -18.991 1.00 93.62 279 ALA A CA 1
ATOM 2190 C C . ALA A 1 279 ? 0.669 -17.843 -18.186 1.00 93.62 279 ALA A C 1
ATOM 2192 O O . ALA A 1 279 ? 0.710 -16.637 -17.949 1.00 93.62 279 ALA A O 1
ATOM 2193 N N . LEU A 1 280 ? -0.309 -18.616 -17.700 1.00 91.19 280 LEU A N 1
ATOM 2194 C CA . LEU A 1 280 ? -1.393 -18.073 -16.878 1.00 91.19 280 LEU A CA 1
ATOM 2195 C C . LEU A 1 280 ? -0.858 -17.463 -15.574 1.00 91.19 280 LEU A C 1
ATOM 2197 O O . LEU A 1 280 ? -1.183 -16.324 -15.243 1.00 91.19 280 LEU A O 1
ATOM 2201 N N . GLN A 1 281 ? -0.022 -18.195 -14.838 1.00 92.19 281 GLN A N 1
ATOM 2202 C CA . GLN A 1 281 ? 0.552 -17.739 -13.574 1.00 92.19 281 GLN A CA 1
ATOM 2203 C C . GLN A 1 281 ? 1.450 -16.517 -13.789 1.00 92.19 281 GLN A C 1
ATOM 2205 O O . GLN A 1 281 ? 1.365 -15.555 -13.026 1.00 92.19 281 GLN A O 1
ATOM 2210 N N . LEU A 1 282 ? 2.276 -16.529 -14.836 1.00 92.44 282 LEU A N 1
ATOM 2211 C CA . LEU A 1 282 ? 3.155 -15.416 -15.188 1.00 92.44 282 LEU A CA 1
ATOM 2212 C C . LEU A 1 282 ? 2.357 -14.171 -15.584 1.00 92.44 282 LEU A C 1
ATOM 2214 O O . LEU A 1 282 ? 2.648 -13.091 -15.074 1.00 92.44 282 LEU A O 1
ATOM 2218 N N . ASN A 1 283 ? 1.301 -14.313 -16.389 1.00 91.25 283 ASN A N 1
ATOM 2219 C CA . ASN A 1 283 ? 0.421 -13.200 -16.752 1.00 91.25 283 ASN A CA 1
ATOM 2220 C C . ASN A 1 283 ? -0.338 -12.641 -15.542 1.00 91.25 283 ASN A C 1
ATOM 2222 O O . ASN A 1 283 ? -0.458 -11.426 -15.409 1.00 91.25 283 ASN A O 1
ATOM 2226 N N . VAL A 1 284 ? -0.760 -13.486 -14.594 1.00 90.00 284 VAL A N 1
ATOM 2227 C CA . VAL A 1 284 ? -1.324 -13.020 -13.314 1.00 90.00 284 VAL A CA 1
ATOM 2228 C C . VAL A 1 284 ? -0.306 -12.183 -12.535 1.00 90.00 284 VAL A C 1
ATOM 2230 O O . VAL A 1 284 ? -0.650 -11.109 -12.046 1.00 90.00 284 VAL A O 1
ATOM 2233 N N . GLN A 1 285 ? 0.946 -12.638 -12.411 1.00 91.19 285 GLN A N 1
ATOM 2234 C CA . GLN A 1 285 ? 1.993 -11.885 -11.701 1.00 91.19 285 GLN A CA 1
ATOM 2235 C C . GLN A 1 285 ? 2.369 -10.585 -12.420 1.00 91.19 285 GLN A C 1
ATOM 2237 O O . GLN A 1 285 ? 2.617 -9.565 -11.774 1.00 91.19 285 GLN A O 1
ATOM 2242 N N . ARG A 1 286 ? 2.370 -10.605 -13.751 1.00 92.50 286 ARG A N 1
ATOM 2243 C CA . ARG A 1 286 ? 2.612 -9.447 -14.606 1.00 92.50 286 ARG A CA 1
ATOM 2244 C C . ARG A 1 286 ? 1.518 -8.390 -14.440 1.00 92.50 286 ARG A C 1
ATOM 2246 O O . ARG A 1 286 ? 1.823 -7.242 -14.126 1.00 92.50 286 ARG A O 1
ATOM 2253 N N . LEU A 1 287 ? 0.252 -8.793 -14.553 1.00 90.25 287 LEU A N 1
ATOM 2254 C CA . LEU A 1 287 ? -0.913 -7.938 -14.316 1.00 90.25 287 LEU A CA 1
ATOM 2255 C C . LEU A 1 287 ? -0.885 -7.341 -12.907 1.00 90.25 287 LEU A C 1
ATOM 2257 O O . LEU A 1 287 ? -1.100 -6.142 -12.721 1.00 90.25 287 LEU A O 1
ATOM 2261 N N . LYS A 1 288 ? -0.534 -8.165 -11.915 1.00 89.25 288 LYS A N 1
ATOM 2262 C CA . LYS A 1 288 ? -0.301 -7.720 -10.545 1.00 89.25 288 LYS A CA 1
ATOM 2263 C C . LYS A 1 288 ? 0.762 -6.623 -10.488 1.00 89.25 288 LYS A C 1
ATOM 2265 O O . LYS A 1 288 ? 0.490 -5.535 -9.974 1.00 89.25 288 LYS A O 1
ATOM 2270 N N . PHE A 1 289 ? 1.951 -6.883 -11.021 1.00 94.56 289 PHE A N 1
ATOM 2271 C CA . PHE A 1 289 ? 3.042 -5.913 -11.030 1.00 94.56 289 PHE A CA 1
ATOM 2272 C C . PHE A 1 289 ? 2.618 -4.573 -11.642 1.00 94.56 289 PHE A C 1
ATOM 2274 O O . PHE A 1 289 ? 2.772 -3.551 -10.979 1.00 94.56 289 PHE A O 1
ATOM 2281 N N . TYR A 1 290 ? 2.019 -4.567 -12.837 1.00 94.12 290 TYR A N 1
ATOM 2282 C CA . TYR A 1 290 ? 1.593 -3.320 -13.479 1.00 94.12 290 TYR A CA 1
ATOM 2283 C C . TYR A 1 290 ? 0.514 -2.582 -12.694 1.00 94.12 290 TYR A C 1
ATOM 2285 O O . TYR A 1 290 ? 0.594 -1.363 -12.565 1.00 94.12 290 TYR A O 1
ATOM 2293 N N . GLY A 1 291 ? -0.452 -3.302 -12.119 1.00 90.94 291 GLY A N 1
ATOM 2294 C CA . GLY A 1 291 ? -1.485 -2.699 -11.282 1.00 90.94 291 GLY A CA 1
ATOM 2295 C C . GLY A 1 291 ? -0.902 -1.958 -10.076 1.00 90.94 291 GLY A C 1
ATOM 2296 O O . GLY A 1 291 ? -1.254 -0.806 -9.840 1.00 90.94 291 GLY A O 1
ATOM 2297 N N . HIS A 1 292 ? 0.032 -2.574 -9.345 1.00 93.94 292 HIS A N 1
ATOM 2298 C CA . HIS A 1 292 ? 0.682 -1.903 -8.214 1.00 93.94 292 HIS A CA 1
ATOM 2299 C C . HIS A 1 292 ? 1.689 -0.845 -8.630 1.00 93.94 292 HIS A C 1
ATOM 2301 O O . HIS A 1 292 ? 1.859 0.138 -7.916 1.00 93.94 292 HIS A O 1
ATOM 2307 N N . TRP A 1 293 ? 2.357 -1.023 -9.766 1.00 97.19 293 TRP A N 1
ATOM 2308 C CA . TRP A 1 293 ? 3.249 0.001 -10.279 1.00 97.19 293 TRP A CA 1
ATOM 2309 C C . TRP A 1 293 ? 2.461 1.272 -10.610 1.00 97.19 293 TRP A C 1
ATOM 2311 O O . TRP A 1 293 ? 2.843 2.347 -10.158 1.00 97.19 293 TRP A O 1
ATOM 2321 N N . LEU A 1 294 ? 1.324 1.139 -11.308 1.00 94.94 294 LEU A N 1
ATOM 2322 C CA . LEU A 1 294 ? 0.422 2.252 -11.612 1.00 94.94 294 LEU A CA 1
ATOM 2323 C C . LEU A 1 294 ? -0.119 2.896 -10.335 1.00 94.94 294 LEU A C 1
ATOM 2325 O O . LEU A 1 294 ? -0.059 4.114 -10.207 1.00 94.94 294 LEU A O 1
ATOM 2329 N N . GLU A 1 295 ? -0.596 2.099 -9.377 1.00 93.31 295 GLU A N 1
ATOM 2330 C CA . GLU A 1 295 ? -1.088 2.617 -8.097 1.00 93.31 295 GLU A CA 1
ATOM 2331 C C . GLU A 1 295 ? -0.008 3.423 -7.361 1.00 93.31 295 GLU A C 1
ATOM 2333 O O . GLU A 1 295 ? -0.235 4.568 -6.973 1.00 93.31 295 GLU A O 1
ATOM 2338 N N . THR A 1 296 ? 1.194 2.859 -7.207 1.00 97.06 296 THR A N 1
ATOM 2339 C CA . THR A 1 296 ? 2.309 3.543 -6.547 1.00 97.06 296 THR A CA 1
ATOM 2340 C C . THR A 1 296 ? 2.725 4.793 -7.314 1.00 97.06 296 THR A C 1
ATOM 2342 O O . THR A 1 296 ? 2.887 5.840 -6.693 1.00 97.06 296 THR A O 1
ATOM 2345 N N . ALA A 1 297 ? 2.844 4.735 -8.642 1.00 96.12 297 ALA A N 1
ATOM 2346 C CA . ALA A 1 297 ? 3.174 5.904 -9.449 1.00 96.12 297 ALA A CA 1
ATOM 2347 C C . ALA A 1 297 ? 2.134 7.019 -9.256 1.00 96.12 297 ALA A C 1
ATOM 2349 O O . ALA A 1 297 ? 2.510 8.139 -8.922 1.00 96.12 297 ALA A O 1
ATOM 2350 N N . MET A 1 298 ? 0.837 6.727 -9.375 1.00 94.62 298 MET A N 1
ATOM 2351 C CA . MET A 1 298 ? -0.221 7.734 -9.214 1.00 94.62 298 MET A CA 1
ATOM 2352 C C . MET A 1 298 ? -0.257 8.316 -7.795 1.00 94.62 298 MET A C 1
ATOM 2354 O O . MET A 1 298 ? -0.406 9.526 -7.632 1.00 94.62 298 MET A O 1
ATOM 2358 N N . ASN A 1 299 ? -0.036 7.496 -6.765 1.00 94.12 299 ASN A N 1
ATOM 2359 C CA . ASN A 1 299 ? 0.056 7.978 -5.385 1.00 94.12 299 ASN A CA 1
ATOM 2360 C C . ASN A 1 299 ? 1.230 8.950 -5.196 1.00 94.12 299 ASN A C 1
ATOM 2362 O O . ASN A 1 299 ? 1.053 10.035 -4.647 1.00 94.12 299 ASN A O 1
ATOM 2366 N N . LEU A 1 300 ? 2.424 8.604 -5.692 1.00 96.31 300 LEU A N 1
ATOM 2367 C CA . LEU A 1 300 ? 3.589 9.493 -5.614 1.00 96.31 300 LEU A CA 1
ATOM 2368 C C . LEU A 1 300 ? 3.390 10.773 -6.449 1.00 96.31 300 LEU A C 1
ATOM 2370 O O . LEU A 1 300 ? 3.921 11.824 -6.090 1.00 96.31 300 LEU A O 1
ATOM 2374 N N . GLN A 1 301 ? 2.598 10.710 -7.527 1.00 96.38 301 GLN A N 1
ATOM 2375 C CA . GLN A 1 301 ? 2.207 11.891 -8.304 1.00 96.38 301 GLN A CA 1
ATOM 2376 C C . GLN A 1 301 ? 1.314 12.817 -7.481 1.00 96.38 301 GLN A C 1
ATOM 2378 O O . GLN A 1 301 ? 1.556 14.018 -7.436 1.00 96.38 301 GLN A O 1
ATOM 2383 N N . GLY A 1 302 ? 0.309 12.258 -6.796 1.00 94.06 302 GLY A N 1
ATOM 2384 C CA . GLY A 1 302 ? -0.583 13.006 -5.908 1.00 94.06 302 GLY A CA 1
ATOM 2385 C C . GLY A 1 302 ? 0.157 13.706 -4.763 1.00 94.06 302 GLY A C 1
ATOM 2386 O O . GLY A 1 302 ? -0.282 14.750 -4.294 1.00 94.06 302 GLY A O 1
ATOM 2387 N N . LEU A 1 303 ? 1.321 13.179 -4.370 1.00 94.94 303 LEU A N 1
ATOM 2388 C CA . LEU A 1 303 ? 2.241 13.784 -3.398 1.00 94.94 303 LEU A CA 1
ATOM 2389 C C . LEU A 1 303 ? 3.217 14.809 -4.017 1.00 94.94 303 LEU A C 1
ATOM 2391 O O . LEU A 1 303 ? 4.100 15.334 -3.325 1.00 94.94 303 LEU A O 1
ATOM 2395 N N . GLY A 1 304 ? 3.109 15.082 -5.320 1.00 96.12 304 GLY A N 1
ATOM 2396 C CA . GLY A 1 304 ? 3.980 16.004 -6.051 1.00 96.12 304 GLY A CA 1
ATOM 2397 C C . GLY A 1 304 ? 5.446 15.565 -6.054 1.00 96.12 304 GLY A C 1
ATOM 2398 O O . GLY A 1 304 ? 6.340 16.399 -5.890 1.00 96.12 304 GLY A O 1
ATOM 2399 N N . LEU A 1 305 ? 5.709 14.255 -6.126 1.00 97.00 305 LEU A N 1
ATOM 2400 C CA . LEU A 1 305 ? 7.073 13.708 -6.160 1.00 97.00 305 LEU A CA 1
ATOM 2401 C C . LEU A 1 305 ? 7.603 13.548 -7.583 1.00 97.00 305 LEU A C 1
ATOM 2403 O O . LEU A 1 305 ? 8.810 13.407 -7.778 1.00 97.00 305 LEU A O 1
ATOM 2407 N N . TRP A 1 306 ? 6.716 13.598 -8.574 1.00 97.00 306 TRP A N 1
ATOM 2408 C CA . TRP A 1 306 ? 7.068 13.518 -9.980 1.00 97.00 306 TRP A CA 1
ATOM 2409 C C . TRP A 1 306 ? 5.999 14.178 -10.855 1.00 97.00 306 TRP A C 1
ATOM 2411 O O . TRP A 1 306 ? 4.833 14.253 -10.478 1.00 97.00 306 TRP A O 1
ATOM 2421 N N . GLU A 1 307 ? 6.423 14.645 -12.028 1.00 95.56 307 GLU A N 1
ATOM 2422 C CA . GLU A 1 307 ? 5.591 15.376 -12.988 1.00 95.56 307 GLU A CA 1
ATOM 2423 C C . GLU A 1 307 ? 5.319 14.543 -14.248 1.00 95.56 307 GLU A C 1
ATOM 2425 O O . GLU A 1 307 ? 6.219 13.805 -14.679 1.00 95.56 307 GLU A O 1
ATOM 2430 N N . PRO A 1 308 ? 4.139 14.684 -14.882 1.00 94.50 308 PRO A N 1
ATOM 2431 C CA . PRO A 1 308 ? 3.742 13.956 -16.086 1.00 94.50 308 PRO A CA 1
ATOM 2432 C C . PRO A 1 308 ? 4.474 14.446 -17.344 1.00 94.50 308 PRO A C 1
ATOM 2434 O O . PRO A 1 308 ? 3.884 15.055 -18.233 1.00 94.50 308 PRO A O 1
ATOM 2437 N N . THR A 1 309 ? 5.774 14.159 -17.438 1.00 95.12 309 THR A N 1
ATOM 2438 C CA . THR A 1 309 ? 6.545 14.379 -18.671 1.00 95.12 309 THR A CA 1
ATOM 2439 C C . THR A 1 309 ? 6.064 13.441 -19.785 1.00 95.12 309 THR A C 1
ATOM 2441 O O . THR A 1 309 ? 5.492 12.383 -19.490 1.00 95.12 309 THR A O 1
ATOM 2444 N N . PRO A 1 310 ? 6.315 13.769 -21.067 1.00 95.75 310 PRO A N 1
ATOM 2445 C CA . PRO A 1 310 ? 5.980 12.881 -22.176 1.00 95.75 310 PRO A CA 1
ATOM 2446 C C . PRO A 1 310 ? 6.533 11.459 -22.008 1.00 95.75 310 PRO A C 1
ATOM 2448 O O . PRO A 1 310 ? 5.810 10.502 -22.278 1.00 95.75 310 PRO A O 1
ATOM 2451 N N . GLU A 1 311 ? 7.763 11.291 -21.499 1.00 93.69 311 GLU A N 1
ATOM 2452 C CA . GLU A 1 311 ? 8.337 9.955 -21.286 1.00 93.69 311 GLU A CA 1
ATOM 2453 C C . GLU A 1 311 ? 7.580 9.171 -20.206 1.00 93.69 311 GLU A C 1
ATOM 2455 O O . GLU A 1 311 ? 7.273 7.992 -20.381 1.00 93.69 311 GLU A O 1
ATOM 2460 N N . ARG A 1 312 ? 7.230 9.817 -19.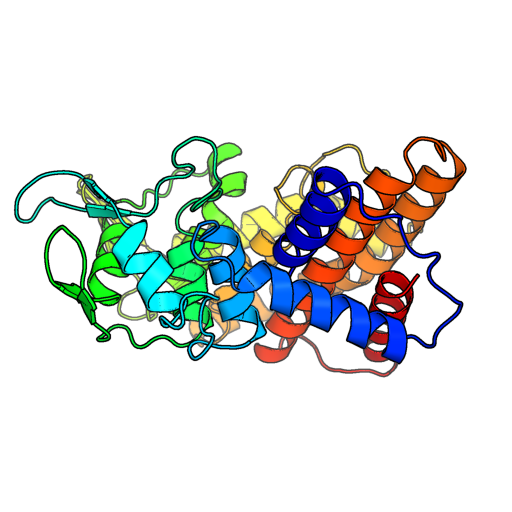088 1.00 93.25 312 ARG A N 1
ATOM 2461 C CA . ARG A 1 312 ? 6.508 9.152 -17.993 1.00 93.25 312 ARG A CA 1
ATOM 2462 C C . ARG A 1 312 ? 5.068 8.819 -18.370 1.00 93.25 312 ARG A C 1
ATOM 2464 O O . ARG A 1 312 ? 4.581 7.745 -18.019 1.00 93.25 312 ARG A O 1
ATOM 2471 N N . LEU A 1 313 ? 4.405 9.693 -19.125 1.00 92.62 313 LEU A N 1
ATOM 2472 C CA . LEU A 1 313 ? 3.083 9.417 -19.689 1.00 92.62 313 LEU A CA 1
ATOM 2473 C C . LEU A 1 313 ? 3.126 8.248 -20.681 1.00 92.62 313 LEU A C 1
ATOM 2475 O O . LEU A 1 313 ? 2.236 7.398 -20.648 1.00 92.62 313 LEU A O 1
ATOM 2479 N N . ALA A 1 314 ? 4.177 8.149 -21.500 1.00 91.88 314 ALA A N 1
ATOM 2480 C CA . ALA A 1 314 ? 4.381 7.001 -22.382 1.00 91.88 314 ALA A CA 1
ATOM 2481 C C . ALA A 1 314 ? 4.581 5.697 -21.589 1.00 91.88 314 ALA A C 1
ATOM 2483 O O . ALA A 1 314 ? 3.993 4.674 -21.936 1.00 91.88 314 ALA A O 1
ATOM 2484 N N . SER A 1 315 ? 5.327 5.732 -20.481 1.00 91.38 315 SER A N 1
ATOM 2485 C CA . SER A 1 315 ? 5.469 4.590 -19.565 1.00 91.38 315 SER A CA 1
ATOM 2486 C C . SER A 1 315 ? 4.134 4.150 -18.953 1.00 91.38 315 SER A C 1
ATOM 2488 O O . SER A 1 315 ? 3.846 2.955 -18.893 1.00 91.38 315 SER A O 1
ATOM 2490 N N . ILE A 1 316 ? 3.276 5.096 -18.561 1.00 90.69 316 ILE A N 1
ATOM 2491 C CA . ILE A 1 316 ? 1.922 4.801 -18.061 1.00 90.69 316 ILE A CA 1
ATOM 2492 C C . ILE A 1 316 ? 1.057 4.174 -19.156 1.00 90.69 316 ILE A C 1
ATOM 2494 O O . ILE A 1 316 ? 0.403 3.159 -18.912 1.00 90.69 316 ILE A O 1
ATOM 2498 N N . ALA A 1 317 ? 1.064 4.746 -20.362 1.00 88.62 317 ALA A N 1
ATOM 2499 C CA . ALA A 1 317 ? 0.327 4.206 -21.501 1.00 88.62 317 ALA A CA 1
ATOM 2500 C C . ALA A 1 317 ? 0.778 2.775 -21.827 1.00 88.62 317 ALA A C 1
ATOM 2502 O O . ALA A 1 317 ? -0.052 1.875 -21.929 1.00 88.62 317 ALA A O 1
ATOM 2503 N N . LYS A 1 318 ? 2.093 2.535 -21.858 1.00 88.06 318 LYS A N 1
ATOM 2504 C CA . LYS A 1 318 ? 2.685 1.206 -22.038 1.00 88.06 318 LYS A CA 1
ATOM 2505 C C . LYS A 1 318 ? 2.227 0.230 -20.953 1.00 88.06 318 LYS A C 1
ATOM 2507 O O . LYS A 1 318 ? 1.822 -0.880 -21.276 1.00 88.06 318 LYS A O 1
ATOM 2512 N N . ALA A 1 319 ? 2.241 0.616 -19.677 1.00 86.75 319 ALA A N 1
ATOM 2513 C CA . ALA A 1 319 ? 1.753 -0.250 -18.600 1.00 86.75 319 ALA A CA 1
ATOM 2514 C C . ALA A 1 319 ? 0.267 -0.623 -18.785 1.00 86.75 319 ALA A C 1
ATOM 2516 O O . ALA A 1 319 ? -0.094 -1.784 -18.602 1.00 86.75 319 ALA A O 1
ATOM 2517 N N . ARG A 1 320 ? -0.582 0.325 -19.211 1.00 85.56 320 ARG A N 1
ATOM 2518 C CA . ARG A 1 320 ? -2.003 0.070 -19.524 1.00 85.56 320 ARG A CA 1
ATOM 2519 C C . ARG A 1 320 ? -2.176 -0.880 -20.709 1.00 85.56 320 ARG A C 1
ATOM 2521 O O . ARG A 1 320 ? -2.958 -1.822 -20.627 1.00 85.56 320 ARG A O 1
ATOM 2528 N N . GLU A 1 321 ? -1.409 -0.690 -21.779 1.00 85.19 321 GLU A N 1
ATOM 2529 C CA . GLU A 1 321 ? -1.406 -1.602 -22.928 1.00 85.19 321 GLU A CA 1
ATOM 2530 C C . GLU A 1 321 ? -1.005 -3.027 -22.539 1.00 85.19 321 GLU A C 1
ATOM 2532 O O . GLU A 1 321 ? -1.560 -3.989 -23.061 1.00 85.19 321 GLU A O 1
ATOM 2537 N N . LEU A 1 322 ? -0.048 -3.173 -21.623 1.00 84.44 322 LEU A N 1
ATOM 2538 C CA . LEU A 1 322 ? 0.423 -4.478 -21.159 1.00 84.44 322 LEU A CA 1
ATOM 2539 C C . LEU A 1 322 ? -0.553 -5.158 -20.192 1.00 84.44 322 LEU A C 1
ATOM 2541 O O . LEU A 1 322 ? -0.518 -6.374 -20.072 1.00 84.44 322 LEU A O 1
ATOM 2545 N N . ILE A 1 323 ? -1.418 -4.395 -19.522 1.00 81.44 323 ILE A N 1
ATOM 2546 C CA . ILE A 1 323 ? -2.555 -4.924 -18.753 1.00 81.44 323 ILE A CA 1
ATOM 2547 C C . ILE A 1 323 ? -3.662 -5.437 -19.685 1.00 81.44 323 ILE A C 1
ATOM 2549 O O . ILE A 1 323 ? -4.370 -6.378 -19.337 1.00 81.44 323 ILE A O 1
ATOM 2553 N N . ALA A 1 324 ? -3.829 -4.804 -20.848 1.00 76.25 324 ALA A N 1
ATOM 2554 C CA . ALA A 1 324 ? -4.873 -5.139 -21.811 1.00 76.25 324 ALA A CA 1
ATOM 2555 C C . ALA A 1 324 ? -4.579 -6.394 -22.656 1.00 76.25 324 ALA A C 1
ATOM 2557 O O . ALA A 1 324 ? -5.502 -6.924 -23.277 1.00 76.25 324 ALA A O 1
ATOM 2558 N N . LYS A 1 325 ? -3.315 -6.830 -22.714 1.00 73.00 325 LYS A N 1
ATOM 2559 C CA . LYS A 1 325 ? -2.849 -8.014 -23.454 1.00 73.00 325 LYS A CA 1
ATOM 2560 C C . LYS A 1 325 ? -2.895 -9.266 -22.586 1.00 73.00 325 LYS A C 1
ATOM 2562 O O . LYS A 1 325 ? -3.294 -10.315 -23.135 1.00 73.00 325 LYS A O 1
#

Secondary structure (DSSP, 8-state):
-HHHHHHHHHHHHHHT-------S--HHHHHHHHHHHHHHHTT-TT-HHHHHHHHHHH-TT-B-TTSSBHHHHHHHHH-EEESSGGG-EEE--SEETTEES-SSTTHHHHHHHHTT--TT-EEEETTEEEEHHHHHHHHHHH-----SHHHHHH-HHHHHHHHTT--GGG-EEE-TTSPEEEHHHHHHHHHHHHHHHHHHHHHHHHTT-S----SS-GGGGSGGGGHHHHHHHTTTTTSHHHHHHHHHHHHHHHHHHHHHHHHHHHHHHHHHHH-GGGHHHHHHHHHHHHHHHHHHHHHHHHTTSS---HHHHHHHHHHHHHHH-

Radius of gyration: 20.28 Å; chains: 1; bounding box: 53×44×59 Å

Foldseek 3Di:
DLVLQVQLVVCCVVVVPPPPPPDPDDLVVLVVVSVVSLLVRLQALVQLVSVLVCCLVVAQQRHHPVRHGSLLSLQAVFWDWDDDDPPIAIAGDCDDPNHGNPVAGCLSLLSCLSSVPDQQDWHQHPVGTDGSVRNLVSLQQPDDDDDDPVCLQRCLSSLSNCLSPAAQVRQWDQHVVRDIGGSLVSLVVLLVLLCVLCVVLLVCVVVVPQADAQPCDRCSVHPLSCLSSLCSSCSNCVHDVSVVVCLVSNLSVLVSLLSCLRRVVVNLVVCCVVCVVCVVVSLSSLLSNLVSSLVSNVSCVVSVSDDPDVVVVVSNVVSSVSNSD